Protein AF-A0A2M7IPV9-F1 (afdb_monomer)

Nearest PDB structures (foldseek):
  6mtz-assembly1_A  TM=5.953E-01  e=5.778E-08  Helicobacter pylori G27
  6mtz-assembly2_B  TM=5.655E-01  e=5.778E-08  Helicobacter pylori G27
  8y9b-assembly1_A  TM=4.992E-01  e=4.137E-01  synthetic construct
  8p6m-assembly1_A  TM=3.015E-01  e=1.255E+00  Deinococcus indicus
  3t38-assembly1_A  TM=2.809E-01  e=2.630E+00  Corynebacterium glutamicum

Foldseek 3Di:
DPDQFAQEEEEFAAPAPQRLLLLLLVCVQQPVRGHYHHDHPPDDDDPNLFQHAYEYFADDDAQVVVVVSCVGYPHYEYQYADPVCVVNQVVDPRYHYDVLWTRNVSSNCVRPVPDDDQPSRVLSGCVVSVVVPDPLSLLLVQLVVVQDSDSVSVVVVSVQVVDVVSVVVSSVVSVVVSVVVVVVLVVQLVQWDWDQDPNFTFIEHEDDDDCQVVSQQVRLVVCVVVVTHSTYYYHD

Sequence (236 aa):
MEKELKEIVIIYHADCPDGFGAAYAAWKKFGDNASYLPCYMPAPVPDGITDKELYIVDYSYDKNTLEQLIASNHSVVVIDHHLSAKEFVTSFSQNIFDTNHSGAVLTWQYFHPDQPVPSVLLYVEDHDIWNNSLPEHVEFNVALNQVPRTFQDWDTLIENLKDENFLINFIAKGSFMAKFESSIITELADLKERVLFEGQEVWAINYSGRYKSILGNMLAEENFATGGIALGIVYA

Solvent-accessible surface area (backbone atoms only — not comparable to full-atom values): 13014 Å² total; per-residue (Å²): 129,83,76,81,71,48,55,33,36,39,38,20,28,53,90,46,71,39,14,47,38,14,47,40,33,48,36,77,69,46,51,90,59,43,33,79,44,74,41,66,84,92,63,79,85,68,88,82,80,53,71,23,41,36,38,31,27,37,46,76,70,57,54,71,57,47,55,53,48,48,76,43,25,79,40,64,33,41,31,30,33,58,76,92,40,43,73,45,50,70,71,38,88,76,35,47,76,47,73,91,44,32,22,16,47,50,32,29,47,70,73,37,71,93,52,84,81,55,69,64,45,52,54,41,27,28,58,75,71,67,61,75,75,57,85,63,48,65,20,36,52,49,33,53,73,70,51,66,95,43,66,66,54,49,53,52,48,53,61,48,53,72,38,67,69,50,40,55,54,44,29,58,64,5,44,64,55,42,54,54,52,50,52,53,51,53,62,55,56,69,65,46,44,85,43,79,54,99,88,39,77,32,38,29,33,84,51,80,66,91,55,43,69,60,50,21,50,55,30,8,52,51,24,35,77,72,75,43,63,76,45,31,45,64,41,116

Secondary structure (DSSP, 8-state):
-PPPPPSEEEEEESSSHHHHHHHHHHHHHHGGGEEEEEE-SS-PPPTT-SS-EEEEES----HHHHHHHHHHSSEEEEEE--TTTHHHHTTSTTSEE-TTS-HHHHHHHHH-TTSPPPHHHHHHHHHHTT---STTHHHHHHHHTTS---HHHHHHHHHHTTSHHHHHHHHHHHHHHHHHHHHHHHHHHTT-EEEEETTEEEEEEE--STTHHHHHHHHHHHHHHTTS-S--EEE-

Radius of gyration: 19.72 Å; Cα contacts (8 Å, |Δi|>4): 397; chains: 1; bounding box: 50×37×54 Å

pLDDT: mean 95.36, std 5.46, range [44.94, 98.88]

Mean predicted aligned error: 3.94 Å

Structure (mmCIF, N/CA/C/O backbone):
data_AF-A0A2M7IPV9-F1
#
_entry.id   AF-A0A2M7IPV9-F1
#
loop_
_atom_site.group_PDB
_atom_site.id
_atom_site.type_symbol
_atom_site.label_atom_id
_atom_site.label_alt_id
_atom_site.label_comp_id
_atom_site.label_asym_id
_atom_site.label_entity_id
_atom_site.label_seq_id
_atom_site.pdbx_PDB_ins_code
_atom_site.Cartn_x
_atom_site.Cartn_y
_atom_site.Cartn_z
_atom_site.occupancy
_atom_site.B_iso_or_equiv
_atom_site.auth_seq_id
_atom_site.auth_comp_id
_atom_site.auth_asym_id
_atom_site.auth_atom_id
_atom_site.pdbx_PDB_model_num
ATOM 1 N N . MET A 1 1 ? -14.581 -22.701 14.036 1.00 44.94 1 MET A N 1
ATOM 2 C CA . MET A 1 1 ? -15.403 -21.646 14.656 1.00 44.94 1 MET A CA 1
ATOM 3 C C . MET A 1 1 ? -14.780 -20.349 14.200 1.00 44.94 1 MET A C 1
ATOM 5 O O . MET A 1 1 ? -13.668 -20.061 14.630 1.00 44.94 1 MET A O 1
ATOM 9 N N . GLU A 1 2 ? -15.390 -19.672 13.232 1.00 56.78 2 GLU A N 1
ATOM 10 C CA . GLU A 1 2 ? -14.933 -18.334 12.858 1.00 56.78 2 GLU A CA 1
ATOM 11 C C . GLU A 1 2 ? -15.038 -17.437 14.086 1.00 56.78 2 GLU A C 1
ATOM 13 O O . GLU A 1 2 ? -16.003 -17.507 14.850 1.00 56.78 2 GLU A O 1
ATOM 18 N N . LYS A 1 3 ? -13.964 -16.698 14.349 1.00 69.88 3 LYS A N 1
ATOM 19 C CA . LYS A 1 3 ? -13.898 -15.789 15.483 1.00 69.88 3 LYS A CA 1
ATOM 20 C C . LYS A 1 3 ? -14.832 -14.626 15.168 1.00 69.88 3 LYS A C 1
ATOM 22 O O . LYS A 1 3 ? -14.662 -13.987 14.136 1.00 69.88 3 LYS A O 1
ATOM 27 N N . GLU A 1 4 ? -15.802 -14.381 16.041 1.00 89.81 4 GLU A N 1
ATOM 28 C CA . GLU A 1 4 ? -16.705 -13.237 15.924 1.00 89.81 4 GLU A CA 1
ATOM 29 C C . GLU A 1 4 ? -15.899 -11.941 15.747 1.00 89.81 4 GLU A C 1
ATOM 31 O O . GLU A 1 4 ? -14.914 -11.703 16.459 1.00 89.81 4 GLU A O 1
ATOM 36 N N . LEU A 1 5 ? -16.282 -11.131 14.756 1.00 96.19 5 LEU A N 1
ATOM 37 C CA . LEU A 1 5 ? -15.628 -9.855 14.491 1.00 96.19 5 LEU A CA 1
ATOM 38 C C . LEU A 1 5 ? -15.942 -8.863 15.611 1.00 96.19 5 LEU A C 1
ATOM 40 O O . LEU A 1 5 ? -17.087 -8.759 16.055 1.00 96.19 5 LEU A O 1
ATOM 44 N N . LYS A 1 6 ? -14.935 -8.086 16.020 1.00 97.12 6 LYS A N 1
ATOM 45 C CA . LYS A 1 6 ? -15.112 -6.988 16.980 1.00 97.12 6 LYS A CA 1
ATOM 46 C C . LYS A 1 6 ? -15.983 -5.882 16.379 1.00 97.12 6 LYS A C 1
ATOM 48 O O . LYS A 1 6 ? -16.376 -5.957 15.219 1.00 97.12 6 LYS A O 1
ATOM 53 N N . GLU A 1 7 ? -16.325 -4.887 17.188 1.00 97.62 7 GLU A N 1
ATOM 54 C CA . GLU A 1 7 ? -17.098 -3.715 16.757 1.00 97.62 7 GLU A CA 1
ATOM 55 C C . GLU A 1 7 ? -16.362 -2.913 15.677 1.00 97.62 7 GLU A C 1
ATOM 57 O O . GLU A 1 7 ? -16.960 -2.552 14.668 1.00 97.62 7 GLU A O 1
ATOM 62 N N . ILE A 1 8 ? -15.052 -2.721 15.850 1.00 98.69 8 ILE A N 1
ATOM 63 C CA . ILE A 1 8 ? -14.193 -2.029 14.889 1.00 98.69 8 ILE A CA 1
ATOM 64 C C . ILE A 1 8 ? -13.575 -3.054 13.941 1.00 98.69 8 ILE A C 1
ATOM 66 O O . ILE A 1 8 ? -12.939 -4.021 14.383 1.00 98.69 8 ILE A O 1
ATOM 70 N N . VAL A 1 9 ? -13.723 -2.831 12.639 1.00 98.62 9 VAL A N 1
ATOM 71 C CA . VAL A 1 9 ? -13.160 -3.695 11.600 1.00 98.62 9 VAL A CA 1
ATOM 72 C C . VAL A 1 9 ? -12.330 -2.870 10.627 1.00 98.62 9 VAL A C 1
ATOM 74 O O . VAL A 1 9 ? -12.798 -1.875 10.083 1.00 98.62 9 VAL A O 1
ATOM 77 N N . ILE A 1 10 ? -11.097 -3.315 10.399 1.00 98.56 10 ILE A N 1
ATOM 78 C CA . ILE A 1 10 ? -10.179 -2.778 9.399 1.00 98.56 10 ILE A CA 1
ATOM 79 C C . ILE A 1 10 ? -10.066 -3.815 8.288 1.00 98.56 10 ILE A C 1
ATOM 81 O O . ILE A 1 10 ? -9.565 -4.915 8.531 1.00 98.56 10 ILE A O 1
ATOM 85 N N . ILE A 1 11 ? -10.518 -3.487 7.083 1.00 97.88 11 ILE A N 1
ATOM 86 C CA . ILE A 1 11 ? -10.259 -4.299 5.895 1.00 97.88 11 ILE A CA 1
ATOM 87 C C . ILE A 1 11 ? -9.168 -3.607 5.089 1.00 97.88 11 ILE A C 1
ATOM 89 O O . ILE A 1 11 ? -9.249 -2.405 4.851 1.00 97.88 11 ILE A O 1
ATOM 93 N N . TYR A 1 12 ? -8.138 -4.350 4.694 1.00 97.50 12 TYR A N 1
ATOM 94 C CA . TYR A 1 12 ? -6.956 -3.779 4.052 1.00 97.50 12 TYR A CA 1
ATOM 95 C C . TYR A 1 12 ? -6.484 -4.614 2.866 1.00 97.50 12 TYR A C 1
ATOM 97 O O . TYR A 1 12 ? -6.718 -5.828 2.822 1.00 97.50 12 TYR A O 1
ATOM 105 N N . HIS A 1 13 ? -5.793 -3.983 1.916 1.00 94.88 13 HIS A N 1
ATOM 106 C CA . HIS A 1 13 ? -5.205 -4.699 0.790 1.00 94.88 13 HIS A CA 1
ATOM 107 C C . HIS A 1 13 ? -4.073 -5.631 1.261 1.00 94.88 13 HIS A C 1
ATOM 109 O O . HIS A 1 13 ? -3.083 -5.212 1.857 1.00 94.88 13 HIS A O 1
ATOM 115 N N . ALA A 1 14 ? -4.242 -6.938 1.045 1.00 90.94 14 ALA A N 1
ATOM 116 C CA . ALA A 1 14 ? -3.396 -7.951 1.670 1.00 90.94 14 ALA A CA 1
ATOM 117 C C . ALA A 1 14 ? -2.014 -8.118 1.026 1.00 90.94 14 ALA A C 1
ATOM 119 O O . ALA A 1 14 ? -1.093 -8.593 1.692 1.00 90.94 14 ALA A O 1
ATOM 120 N N . ASP A 1 15 ? -1.872 -7.819 -0.267 1.00 85.31 15 ASP A N 1
ATOM 121 C CA . ASP A 1 15 ? -0.750 -8.327 -1.068 1.00 85.31 15 ASP A CA 1
ATOM 122 C C . ASP A 1 15 ? 0.386 -7.320 -1.298 1.00 85.31 15 ASP A C 1
ATOM 124 O O . ASP A 1 15 ? 1.354 -7.627 -1.987 1.00 85.31 15 ASP A O 1
ATOM 128 N N . CYS A 1 16 ? 0.347 -6.159 -0.645 1.00 91.75 16 CYS A N 1
ATOM 129 C CA . CYS A 1 16 ? 1.408 -5.158 -0.735 1.00 91.75 16 CYS A CA 1
ATOM 130 C C . CYS A 1 16 ? 1.881 -4.673 0.653 1.00 91.75 16 CYS A C 1
ATOM 132 O O . CYS A 1 16 ? 1.196 -4.873 1.667 1.00 91.75 16 CYS A O 1
ATOM 134 N N . PRO A 1 17 ? 3.083 -4.070 0.735 1.00 96.62 17 PRO A N 1
ATOM 135 C CA . PRO A 1 17 ? 3.527 -3.344 1.921 1.00 96.62 17 PRO A CA 1
ATOM 136 C C . PRO A 1 17 ? 2.638 -2.144 2.264 1.00 96.62 17 PRO A C 1
ATOM 138 O O . PRO A 1 17 ? 2.505 -1.851 3.448 1.00 96.62 17 PRO A O 1
ATOM 141 N N . ASP A 1 18 ? 2.018 -1.491 1.275 1.00 97.94 18 ASP A N 1
ATOM 142 C CA . ASP A 1 18 ? 1.181 -0.309 1.507 1.00 97.94 18 ASP A CA 1
ATOM 143 C C . ASP A 1 18 ? -0.078 -0.641 2.317 1.00 97.94 18 ASP A C 1
ATOM 145 O O . ASP A 1 18 ? -0.242 -0.183 3.449 1.00 97.94 18 ASP A O 1
ATOM 149 N N . GLY A 1 19 ? -0.889 -1.585 1.849 1.00 97.94 19 GLY A N 1
ATOM 150 C CA . GLY A 1 19 ? -2.085 -2.028 2.556 1.00 97.94 19 GLY A CA 1
ATOM 151 C C . GLY A 1 19 ? -1.795 -2.647 3.914 1.00 97.94 19 GLY A C 1
ATOM 152 O O . GLY A 1 19 ? -2.542 -2.427 4.872 1.00 97.94 19 GLY A O 1
ATOM 153 N N . PHE A 1 20 ? -0.666 -3.348 4.066 1.00 98.38 20 PHE A N 1
ATOM 154 C CA . PHE A 1 20 ? -0.234 -3.774 5.396 1.00 98.38 20 PHE A CA 1
ATOM 155 C C . PHE A 1 20 ? 0.188 -2.589 6.283 1.00 98.38 20 PHE A C 1
ATOM 157 O O . PHE A 1 20 ? -0.151 -2.564 7.467 1.00 98.38 20 PHE A O 1
ATOM 164 N N . GLY A 1 21 ? 0.881 -1.592 5.733 1.00 98.62 21 GLY A N 1
ATOM 165 C CA . GLY A 1 21 ? 1.245 -0.356 6.425 1.00 98.62 21 GLY A CA 1
ATOM 166 C C . GLY A 1 21 ? 0.029 0.457 6.866 1.00 98.62 21 GLY A C 1
ATOM 167 O O . GLY A 1 21 ? 0.006 0.971 7.987 1.00 98.62 21 GLY A O 1
ATOM 168 N N . ALA A 1 22 ? -1.024 0.484 6.052 1.00 98.75 22 ALA A N 1
ATOM 169 C CA . ALA A 1 22 ? -2.310 1.075 6.390 1.00 98.75 22 ALA A CA 1
ATOM 170 C C . ALA A 1 22 ? -2.988 0.328 7.549 1.00 98.75 22 ALA A C 1
ATOM 172 O O . ALA A 1 22 ? -3.406 0.936 8.540 1.00 98.75 22 ALA A O 1
ATOM 173 N N . ALA A 1 23 ? -3.007 -1.007 7.504 1.00 98.75 23 ALA A N 1
ATOM 174 C CA . ALA A 1 23 ? -3.489 -1.819 8.618 1.00 98.75 23 ALA A CA 1
ATOM 175 C C . ALA A 1 23 ? -2.665 -1.605 9.898 1.00 98.75 23 ALA A C 1
ATOM 177 O O . ALA A 1 23 ?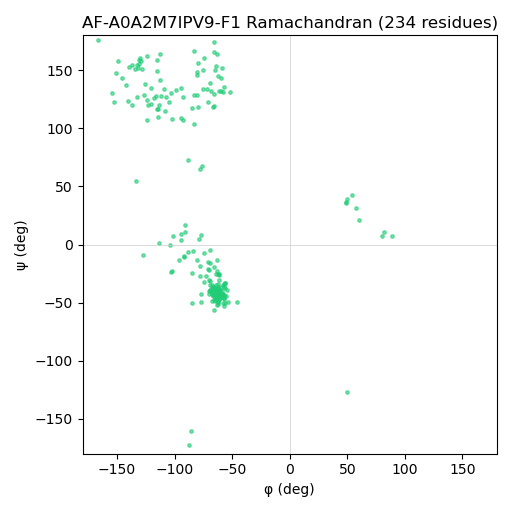 -3.234 -1.517 10.986 1.00 98.75 23 ALA A O 1
ATOM 178 N N . TYR A 1 24 ? -1.340 -1.475 9.784 1.00 98.75 24 TYR A N 1
ATOM 179 C CA . TYR A 1 24 ? -0.451 -1.165 10.904 1.00 98.75 24 TYR A CA 1
ATOM 180 C C . TYR A 1 24 ? -0.757 0.213 11.509 1.00 98.75 24 TYR A C 1
ATOM 182 O O . TYR A 1 24 ? -0.840 0.342 12.733 1.00 98.75 24 TYR A O 1
ATOM 190 N N . ALA A 1 25 ? -0.989 1.235 10.682 1.00 98.81 25 ALA A N 1
ATOM 191 C CA . ALA A 1 25 ? -1.372 2.566 11.145 1.00 98.81 25 ALA A CA 1
ATOM 192 C C . ALA A 1 25 ? -2.675 2.529 11.966 1.00 98.81 25 ALA A C 1
ATOM 194 O O . ALA A 1 25 ? -2.736 3.097 13.064 1.00 98.81 25 ALA A O 1
ATOM 195 N N . ALA A 1 26 ? -3.681 1.782 11.499 1.00 98.81 26 ALA A N 1
ATOM 196 C CA . ALA A 1 26 ? -4.899 1.515 12.263 1.00 98.81 26 ALA A CA 1
ATOM 197 C C . ALA A 1 26 ? -4.620 0.691 13.536 1.00 98.81 26 ALA A C 1
ATOM 199 O O . ALA A 1 26 ? -5.176 0.972 14.601 1.00 98.81 26 ALA A O 1
ATOM 200 N N . TRP A 1 27 ? -3.709 -0.284 13.479 1.00 98.75 27 TRP A N 1
ATOM 201 C CA . TRP A 1 27 ? -3.323 -1.087 14.640 1.00 98.75 27 TRP A CA 1
ATOM 202 C C . TRP A 1 27 ? -2.674 -0.264 15.747 1.00 98.75 27 TRP A C 1
ATOM 204 O O . TRP A 1 27 ? -2.990 -0.462 16.920 1.00 98.75 27 TRP A O 1
ATOM 214 N N . LYS A 1 28 ? -1.865 0.743 15.410 1.00 98.62 28 LYS A N 1
ATOM 215 C CA . LYS A 1 28 ? -1.328 1.682 16.406 1.00 98.62 28 LYS A CA 1
ATOM 216 C C . LYS A 1 28 ? -2.408 2.501 17.110 1.00 98.62 28 LYS A C 1
ATOM 218 O O . LYS A 1 28 ? -2.171 2.963 18.224 1.00 98.62 28 LYS A O 1
ATOM 223 N N . LYS A 1 29 ? -3.585 2.668 16.497 1.00 98.56 29 LYS A N 1
ATOM 224 C CA . LYS A 1 29 ? -4.740 3.338 17.105 1.00 98.56 29 LYS A CA 1
ATOM 225 C C . LYS A 1 29 ? -5.570 2.394 17.969 1.00 98.56 29 LYS A C 1
ATOM 227 O O . LYS A 1 29 ? -5.901 2.743 19.101 1.00 98.56 29 LYS A O 1
ATOM 232 N N . PHE A 1 30 ? -5.941 1.236 17.428 1.00 98.62 30 PHE A N 1
ATOM 233 C CA . PHE A 1 30 ? -6.958 0.372 18.031 1.00 98.62 30 PHE A CA 1
ATOM 234 C C . PHE A 1 30 ? -6.392 -0.849 18.756 1.00 98.62 30 PHE A C 1
ATOM 236 O O . PHE A 1 30 ? -7.061 -1.386 19.641 1.00 98.62 30 PHE A O 1
ATOM 243 N N . GLY A 1 31 ? -5.183 -1.297 18.415 1.00 98.25 31 GLY A N 1
ATOM 244 C CA . GLY A 1 31 ? -4.546 -2.481 18.983 1.00 98.25 31 GLY A CA 1
ATOM 245 C C . GLY A 1 31 ? -5.478 -3.693 18.959 1.00 98.25 31 GLY A C 1
ATOM 246 O O . GLY A 1 31 ? -6.087 -4.018 17.936 1.00 98.25 31 GLY A O 1
ATOM 247 N N . ASP A 1 32 ? -5.652 -4.319 20.120 1.00 97.50 32 ASP A N 1
ATOM 248 C CA . ASP A 1 32 ? -6.520 -5.483 20.304 1.00 97.50 32 ASP A CA 1
ATOM 249 C C . ASP A 1 32 ? -8.022 -5.154 20.363 1.00 97.50 32 ASP A C 1
ATOM 251 O O . ASP A 1 32 ? -8.820 -6.056 20.612 1.00 97.50 32 ASP A O 1
ATOM 255 N N . ASN A 1 33 ? -8.456 -3.924 20.084 1.00 98.00 33 ASN A N 1
ATOM 256 C CA . ASN A 1 33 ? -9.883 -3.573 20.052 1.00 98.00 33 ASN A CA 1
ATOM 257 C C . ASN A 1 33 ? -10.525 -3.715 18.663 1.00 98.00 33 ASN A C 1
ATOM 259 O O . ASN A 1 33 ? -11.748 -3.706 18.569 1.00 98.00 33 ASN A O 1
ATOM 263 N N . ALA A 1 34 ? -9.737 -3.927 17.602 1.00 98.44 34 ALA A N 1
ATOM 264 C CA . ALA A 1 34 ? -10.249 -4.111 16.241 1.00 98.44 34 ALA A CA 1
ATOM 265 C C . ALA A 1 34 ? -9.978 -5.517 15.673 1.00 98.44 34 ALA A C 1
ATOM 267 O O . ALA A 1 34 ? -9.114 -6.262 16.160 1.00 98.44 34 ALA A O 1
ATOM 268 N N . SER A 1 35 ? -10.763 -5.898 14.668 1.00 98.31 35 SER A N 1
ATOM 269 C CA . SER A 1 35 ? -10.479 -7.018 13.766 1.00 98.31 35 SER A CA 1
ATOM 270 C C . SER A 1 35 ? -9.781 -6.489 12.514 1.00 98.31 35 SER A C 1
ATOM 272 O O . SER A 1 35 ? -10.239 -5.509 11.941 1.00 98.31 35 SER A O 1
ATOM 274 N N . TYR A 1 36 ? -8.711 -7.151 12.070 1.00 97.94 36 TYR A N 1
ATOM 275 C CA . TYR A 1 36 ? -7.954 -6.776 10.871 1.00 97.94 36 TYR A CA 1
ATOM 276 C C . TYR A 1 36 ? -8.105 -7.890 9.841 1.00 97.94 36 TYR A C 1
ATOM 278 O O . TYR A 1 36 ? -7.708 -9.027 10.107 1.00 97.94 36 TYR A O 1
ATOM 286 N N . LEU A 1 37 ? -8.724 -7.580 8.707 1.00 96.62 37 LEU A N 1
ATOM 287 C CA . LEU A 1 37 ? -9.102 -8.545 7.683 1.00 96.62 37 LEU A CA 1
ATOM 288 C C . LEU A 1 37 ? -8.296 -8.283 6.402 1.00 96.62 37 LEU A C 1
ATOM 290 O O . LEU A 1 37 ? -8.535 -7.270 5.741 1.00 96.62 37 LEU A O 1
ATOM 294 N N . PRO A 1 38 ? -7.347 -9.165 6.039 1.00 95.75 38 PRO A N 1
ATOM 295 C CA . PRO A 1 38 ? -6.653 -9.061 4.761 1.00 95.75 38 PRO A CA 1
ATOM 296 C C . PRO A 1 38 ? -7.613 -9.367 3.605 1.00 95.75 38 PRO A C 1
ATOM 298 O O . PRO A 1 38 ? -8.306 -10.385 3.625 1.00 95.75 38 PRO A O 1
ATOM 301 N N . CYS A 1 39 ? -7.612 -8.519 2.578 1.00 93.25 39 CYS A N 1
ATOM 302 C CA . CYS A 1 39 ? -8.421 -8.668 1.373 1.00 93.25 39 CYS A CA 1
ATOM 303 C C . CYS A 1 39 ? -7.544 -8.813 0.114 1.00 93.25 39 CYS A C 1
ATOM 305 O O . CYS A 1 39 ? -6.680 -7.975 -0.165 1.00 93.25 39 CYS A O 1
ATOM 307 N N . TYR A 1 40 ? -7.777 -9.875 -0.664 1.00 87.50 40 TYR A N 1
ATOM 308 C CA . TYR A 1 40 ? -7.099 -10.143 -1.938 1.00 87.50 40 TYR A CA 1
ATOM 309 C C . TYR A 1 40 ? -8.025 -9.770 -3.092 1.00 87.50 40 TYR A C 1
ATOM 311 O O . TYR A 1 40 ? -9.021 -10.447 -3.328 1.00 87.50 40 TYR A O 1
ATOM 319 N N . MET A 1 41 ? -7.722 -8.681 -3.796 1.00 79.56 41 MET A N 1
ATOM 320 C CA . MET A 1 41 ? -8.636 -8.135 -4.797 1.00 79.56 41 MET A CA 1
ATOM 321 C C . MET A 1 41 ? -8.574 -8.885 -6.141 1.00 79.56 41 MET A C 1
ATOM 323 O O . MET A 1 41 ? -7.490 -9.293 -6.563 1.00 79.56 41 MET A O 1
ATOM 327 N N . PRO A 1 42 ? -9.712 -9.016 -6.853 1.00 75.88 42 PRO A N 1
ATOM 328 C CA . PRO A 1 42 ? -11.067 -8.669 -6.412 1.00 75.88 42 PRO A CA 1
ATOM 329 C C . PRO A 1 42 ? -11.622 -9.712 -5.424 1.00 75.88 42 PRO A C 1
ATOM 331 O O . PRO A 1 42 ? -11.561 -10.911 -5.688 1.00 75.88 42 PRO A O 1
ATOM 334 N N . ALA A 1 43 ? -12.218 -9.259 -4.319 1.00 81.50 43 ALA A N 1
ATOM 335 C CA . ALA A 1 43 ? -12.844 -10.135 -3.326 1.00 81.50 43 ALA A CA 1
ATOM 336 C C . ALA A 1 43 ? -14.222 -9.614 -2.891 1.00 81.50 43 ALA A C 1
ATOM 338 O O . ALA A 1 43 ? -14.461 -8.405 -2.923 1.00 81.50 43 ALA A O 1
ATOM 339 N N . PRO A 1 44 ? -15.141 -10.512 -2.486 1.00 90.25 44 PRO A N 1
ATOM 340 C CA . PRO A 1 44 ? -16.406 -10.117 -1.877 1.00 90.25 44 PRO A CA 1
ATOM 341 C C . PRO A 1 44 ? -16.183 -9.438 -0.517 1.00 90.25 44 PRO A C 1
ATOM 343 O O . PRO A 1 44 ? -15.111 -9.532 0.085 1.00 90.25 44 PRO A O 1
ATOM 346 N N . VAL A 1 45 ? -17.222 -8.770 -0.014 1.00 93.06 45 VAL A N 1
ATOM 347 C CA . VAL A 1 45 ? -17.252 -8.296 1.377 1.00 93.06 45 VAL A CA 1
ATOM 348 C C . VAL A 1 45 ? -17.153 -9.510 2.317 1.00 93.06 45 VAL A C 1
ATOM 350 O O . VAL A 1 45 ? -17.882 -10.480 2.098 1.00 93.06 45 VAL A O 1
ATOM 353 N N . PRO A 1 46 ? -16.279 -9.489 3.341 1.00 92.75 46 PRO A N 1
ATOM 354 C CA . PRO A 1 46 ? -16.205 -10.556 4.334 1.00 92.75 46 PRO A CA 1
ATOM 355 C C . PRO A 1 46 ? -17.527 -10.771 5.081 1.00 92.75 46 PRO A C 1
ATOM 357 O O . PRO A 1 46 ? -18.294 -9.834 5.304 1.00 92.75 46 PRO A O 1
ATOM 360 N N . ASP A 1 47 ? -17.765 -11.997 5.540 1.00 92.12 47 ASP A N 1
ATOM 361 C CA . ASP A 1 47 ? -18.919 -12.297 6.387 1.00 92.12 47 ASP A CA 1
ATOM 362 C C . ASP A 1 47 ? -18.827 -11.572 7.746 1.00 92.12 47 ASP A C 1
ATOM 364 O O . ASP A 1 47 ? -17.744 -11.326 8.282 1.00 92.12 47 ASP A O 1
ATOM 368 N N . GLY A 1 48 ? -19.981 -11.234 8.332 1.00 92.69 48 GLY A N 1
ATOM 369 C CA . GLY A 1 48 ? -20.063 -10.595 9.655 1.00 92.69 48 GLY A CA 1
ATOM 370 C C . GLY A 1 48 ? -19.845 -9.074 9.675 1.00 92.69 48 GLY A C 1
ATOM 371 O O . GLY A 1 48 ? -19.705 -8.498 10.757 1.00 92.69 48 GLY A O 1
ATOM 372 N N . ILE A 1 49 ? -19.829 -8.419 8.508 1.00 95.31 49 ILE A N 1
ATOM 373 C CA . ILE A 1 49 ? -19.722 -6.957 8.355 1.00 95.31 49 ILE A CA 1
ATOM 374 C C . ILE A 1 49 ? -21.120 -6.316 8.390 1.00 95.31 49 ILE A C 1
ATOM 376 O O . ILE A 1 49 ? -21.692 -5.916 7.377 1.00 95.31 49 ILE A O 1
ATOM 380 N N . THR A 1 50 ? -21.715 -6.278 9.577 1.00 96.12 50 THR A N 1
ATOM 381 C CA . THR A 1 50 ? -22.987 -5.595 9.865 1.00 96.12 50 THR A CA 1
ATOM 382 C C . THR A 1 50 ? -22.927 -5.047 11.287 1.00 96.12 50 THR A C 1
ATOM 384 O O . THR A 1 50 ? -22.332 -5.689 12.157 1.00 96.12 50 THR A O 1
ATOM 387 N N . ASP A 1 51 ? -23.518 -3.872 11.512 1.00 97.56 51 ASP A N 1
ATOM 388 C CA . ASP A 1 51 ? -23.489 -3.149 12.790 1.00 97.56 51 ASP A CA 1
ATOM 389 C C . ASP A 1 51 ? -22.049 -2.915 13.309 1.00 97.56 51 ASP A C 1
ATOM 391 O O . ASP A 1 51 ? -21.750 -3.115 14.487 1.00 97.56 51 ASP A O 1
ATOM 395 N N . LYS A 1 52 ? -21.119 -2.538 12.412 1.00 98.19 52 LYS A N 1
ATOM 396 C CA . LYS A 1 52 ? -19.697 -2.270 12.720 1.00 98.19 52 LYS A CA 1
ATOM 397 C C . LYS A 1 52 ? -19.304 -0.802 12.558 1.00 98.19 52 LYS A C 1
ATOM 399 O O . LYS A 1 52 ? -19.981 -0.034 11.876 1.00 98.19 52 LYS A O 1
ATOM 404 N N . GLU A 1 53 ? -18.162 -0.437 13.131 1.00 98.56 53 GLU A N 1
ATOM 405 C CA . GLU A 1 53 ? -17.357 0.704 12.690 1.00 98.56 53 GLU A CA 1
ATOM 406 C C . GLU A 1 53 ? -16.308 0.201 11.692 1.00 98.56 53 GLU A C 1
ATOM 408 O O . GLU A 1 53 ? -15.366 -0.507 12.063 1.00 98.56 53 GLU A O 1
ATOM 413 N N . LEU A 1 54 ? -16.497 0.514 10.412 1.00 98.56 54 LEU A N 1
ATOM 414 C CA . LEU A 1 54 ? -15.735 -0.073 9.316 1.00 98.56 54 LEU A CA 1
ATOM 415 C C . LEU A 1 54 ? -14.746 0.928 8.714 1.00 98.56 54 LEU A C 1
ATOM 417 O O . LEU A 1 54 ? -15.129 2.002 8.248 1.00 98.56 54 LEU A O 1
ATOM 421 N N . TYR A 1 55 ? -13.484 0.518 8.634 1.00 98.75 55 TYR A N 1
ATOM 422 C CA . TYR A 1 55 ? -12.446 1.208 7.877 1.00 98.75 55 TYR A CA 1
ATOM 423 C C . TYR A 1 55 ? -11.957 0.301 6.754 1.00 98.75 55 TYR A C 1
ATOM 425 O O . TYR A 1 55 ? -11.597 -0.853 6.991 1.00 98.75 55 TYR A O 1
ATOM 433 N N . ILE A 1 56 ? -11.946 0.824 5.536 1.00 98.44 56 ILE A N 1
ATOM 434 C CA . ILE A 1 56 ? -11.425 0.149 4.348 1.00 98.44 56 ILE A CA 1
ATOM 435 C C . ILE A 1 56 ? -10.209 0.952 3.902 1.00 98.44 56 ILE A C 1
ATOM 437 O O . ILE A 1 56 ? -10.343 2.140 3.610 1.00 98.44 56 ILE A O 1
ATOM 441 N N . VAL A 1 57 ? -9.028 0.343 3.924 1.00 98.56 57 VAL A N 1
ATOM 442 C CA . VAL A 1 57 ? -7.764 1.066 3.746 1.00 98.56 57 VAL A CA 1
ATOM 443 C C . VAL A 1 57 ? -6.926 0.468 2.622 1.00 98.56 57 VAL A C 1
ATOM 445 O O . VAL A 1 57 ? -6.826 -0.755 2.502 1.00 98.56 57 VAL A O 1
ATOM 448 N N . ASP A 1 58 ? -6.331 1.343 1.812 1.00 97.56 58 ASP A N 1
ATOM 449 C CA . ASP A 1 58 ? -5.508 1.002 0.642 1.00 97.56 58 ASP A CA 1
ATOM 450 C C . ASP A 1 58 ? -6.235 0.201 -0.459 1.00 97.56 58 ASP A C 1
ATOM 452 O O . ASP A 1 58 ? -5.641 -0.513 -1.260 1.00 97.56 58 ASP A O 1
ATOM 456 N N . TYR A 1 59 ? -7.565 0.263 -0.477 1.00 94.81 59 TYR A N 1
ATOM 457 C CA . TYR A 1 59 ? -8.387 -0.144 -1.612 1.00 94.81 59 TYR A CA 1
ATOM 458 C C . TYR A 1 59 ? -9.821 0.360 -1.417 1.00 94.81 59 TYR A C 1
ATOM 460 O O . TYR A 1 59 ? -10.187 0.885 -0.362 1.00 94.81 59 TYR A O 1
ATOM 468 N N . SER A 1 60 ? -10.674 0.129 -2.415 1.00 95.00 60 SER A N 1
ATOM 469 C CA . SER A 1 60 ? -12.104 0.400 -2.316 1.00 95.00 60 SER A CA 1
ATOM 470 C C . SER A 1 60 ? -12.953 -0.689 -2.967 1.00 95.00 60 SER A C 1
ATOM 472 O O . SER A 1 60 ? -12.526 -1.358 -3.911 1.00 95.00 60 SER A O 1
ATOM 474 N N . TYR A 1 61 ? -14.183 -0.843 -2.473 1.00 95.75 61 TYR A N 1
ATOM 475 C CA . TYR A 1 61 ? -15.238 -1.551 -3.196 1.00 95.75 61 TYR A CA 1
ATOM 476 C C . TYR A 1 61 ? -15.915 -0.614 -4.203 1.00 95.75 61 TYR A C 1
ATOM 478 O O . TYR A 1 61 ? -15.762 0.607 -4.152 1.00 95.75 61 TYR A O 1
ATOM 486 N N . ASP A 1 62 ? -16.705 -1.180 -5.116 1.00 95.38 62 ASP A N 1
ATOM 487 C CA . ASP A 1 62 ? -17.526 -0.360 -6.001 1.00 95.38 62 ASP A CA 1
ATOM 488 C C . ASP A 1 62 ? -18.578 0.455 -5.229 1.00 95.38 62 ASP A C 1
ATOM 490 O O . ASP A 1 62 ? -18.915 0.186 -4.071 1.00 95.38 62 ASP A O 1
ATOM 494 N N . LYS A 1 63 ? -19.127 1.467 -5.902 1.00 95.62 63 LYS A N 1
ATOM 495 C CA . LYS A 1 63 ? -20.099 2.386 -5.306 1.00 95.62 63 LYS A CA 1
ATOM 496 C C . LYS A 1 63 ? -21.315 1.675 -4.706 1.00 95.62 63 LYS A C 1
ATOM 498 O O . LYS A 1 63 ? -21.717 2.016 -3.599 1.00 95.62 63 LYS A O 1
ATOM 503 N N . ASN A 1 64 ? -21.882 0.693 -5.407 1.00 96.38 64 ASN A N 1
ATOM 504 C CA . ASN A 1 64 ? -23.081 -0.015 -4.948 1.00 96.38 64 ASN A CA 1
ATOM 505 C C . ASN A 1 64 ? -22.806 -0.790 -3.653 1.00 96.38 64 ASN A C 1
ATOM 507 O O . ASN A 1 64 ? -23.631 -0.803 -2.740 1.00 96.38 64 ASN A O 1
ATOM 511 N N . THR A 1 65 ? -21.636 -1.418 -3.562 1.00 96.94 65 THR A N 1
ATOM 512 C CA . THR A 1 65 ? -21.191 -2.140 -2.370 1.00 96.94 65 THR A CA 1
ATOM 513 C C . THR A 1 65 ? -20.956 -1.175 -1.211 1.00 96.94 65 THR A C 1
ATOM 515 O O . THR A 1 65 ? -21.402 -1.441 -0.097 1.00 96.94 65 THR A O 1
ATOM 518 N N . LEU A 1 66 ? -20.324 -0.022 -1.458 1.00 97.38 66 LEU A N 1
ATOM 519 C CA . LEU A 1 66 ? -20.142 1.010 -0.433 1.00 97.38 66 LEU A CA 1
ATOM 520 C C . LEU A 1 66 ? -21.483 1.549 0.090 1.00 97.38 66 LEU A C 1
ATOM 522 O O . LEU A 1 66 ? -21.636 1.691 1.300 1.00 97.38 66 LEU A O 1
ATOM 526 N N . GLU A 1 67 ? -22.475 1.786 -0.775 1.00 97.94 67 GLU A N 1
ATOM 527 C CA . GLU A 1 67 ? -23.826 2.201 -0.357 1.00 97.94 67 GLU A CA 1
ATOM 528 C C . GLU A 1 67 ? -24.479 1.168 0.575 1.00 97.94 67 GLU A C 1
ATOM 530 O O . GLU A 1 67 ? -25.067 1.532 1.595 1.00 97.94 67 GLU A O 1
ATOM 535 N N . GLN A 1 68 ? -24.337 -0.124 0.265 1.00 97.88 68 GLN A N 1
ATOM 536 C CA . GLN A 1 68 ? -24.855 -1.210 1.104 1.00 97.88 68 GLN A CA 1
ATOM 537 C C . GLN A 1 68 ? -24.131 -1.300 2.450 1.00 97.88 68 GLN A C 1
ATOM 539 O O . GLN A 1 68 ? -24.775 -1.463 3.490 1.00 97.88 68 GLN A O 1
ATOM 544 N N . LEU A 1 69 ? -22.803 -1.167 2.449 1.00 98.00 69 LEU A N 1
ATOM 545 C CA . LEU A 1 69 ? -21.998 -1.162 3.668 1.00 98.00 69 LEU A CA 1
ATOM 546 C C . LEU A 1 69 ? -22.374 0.017 4.567 1.00 98.00 69 LEU A C 1
ATOM 548 O O . LEU A 1 69 ? -22.593 -0.184 5.758 1.00 98.00 69 LEU A O 1
ATOM 552 N N . ILE A 1 70 ? -22.518 1.218 4.000 1.00 98.19 70 ILE A N 1
ATOM 553 C CA . ILE A 1 70 ? -22.930 2.427 4.729 1.00 98.19 70 ILE A CA 1
ATOM 554 C C . ILE A 1 70 ? -24.327 2.254 5.333 1.00 98.19 70 ILE A C 1
ATOM 556 O O . ILE A 1 70 ? -24.564 2.677 6.459 1.00 98.19 70 ILE A O 1
ATOM 560 N N . ALA A 1 71 ? -25.252 1.614 4.615 1.00 98.06 71 ALA A N 1
ATOM 561 C CA . ALA A 1 71 ? -26.611 1.387 5.103 1.00 98.06 71 ALA A CA 1
ATOM 562 C C . ALA A 1 71 ? -26.705 0.345 6.236 1.00 98.06 71 ALA A C 1
ATOM 564 O O . ALA A 1 71 ? -27.704 0.327 6.954 1.00 98.06 71 ALA A O 1
ATOM 565 N N . SER A 1 72 ? -25.708 -0.533 6.378 1.00 97.88 72 SER A N 1
ATOM 566 C CA . SER A 1 72 ? -25.730 -1.685 7.295 1.00 97.88 72 SER A CA 1
ATOM 567 C C . SER A 1 72 ? -24.727 -1.597 8.450 1.00 97.88 72 SER A C 1
ATOM 569 O O . SER A 1 72 ? -24.649 -2.522 9.255 1.00 97.88 72 SER A O 1
ATOM 571 N N . ASN A 1 73 ? -23.955 -0.514 8.549 1.00 98.50 73 ASN A N 1
ATOM 572 C CA . ASN A 1 73 ? -22.920 -0.326 9.565 1.00 98.50 73 ASN A CA 1
ATOM 573 C C . ASN A 1 73 ? -23.061 1.044 10.245 1.00 98.50 73 ASN A C 1
ATOM 575 O O . ASN A 1 73 ? -23.669 1.963 9.700 1.00 98.50 73 ASN A O 1
ATOM 579 N N . HIS A 1 74 ? -22.500 1.190 11.447 1.00 97.94 74 HIS A N 1
ATOM 580 C CA . HIS A 1 74 ? -22.545 2.445 12.202 1.00 97.94 74 HIS A CA 1
ATOM 581 C C . HIS A 1 74 ? -21.738 3.551 11.521 1.00 97.94 74 HIS A C 1
ATOM 583 O O . HIS A 1 74 ? -22.153 4.711 11.498 1.00 97.94 74 HIS A O 1
ATOM 589 N N . SER A 1 75 ? -20.589 3.187 10.955 1.00 98.38 75 SER A N 1
ATOM 590 C CA . SER A 1 75 ? -19.739 4.074 10.173 1.00 98.38 75 SER A CA 1
ATOM 591 C C . SER A 1 75 ? -18.967 3.272 9.130 1.00 98.38 75 SER A C 1
ATOM 593 O O . SER A 1 75 ? -18.621 2.112 9.349 1.00 98.38 75 SER A O 1
ATOM 595 N N . VAL A 1 76 ? -18.714 3.898 7.981 1.00 98.56 76 VAL A N 1
ATOM 596 C CA . VAL A 1 76 ? -17.846 3.356 6.932 1.00 98.56 76 VAL A CA 1
ATOM 597 C C . VAL A 1 76 ? -16.969 4.485 6.419 1.00 98.56 76 VAL A C 1
ATOM 599 O O . VAL A 1 76 ? -17.491 5.486 5.918 1.00 98.56 76 VAL A O 1
ATOM 602 N N . VAL A 1 77 ? -15.656 4.313 6.539 1.00 98.81 77 VAL A N 1
ATOM 603 C CA . VAL A 1 77 ? -14.643 5.240 6.028 1.00 98.81 77 VAL A CA 1
ATOM 604 C C . VAL A 1 77 ? -13.708 4.477 5.102 1.00 98.81 77 VAL A C 1
ATOM 606 O O . VAL A 1 77 ? -13.103 3.482 5.501 1.00 98.81 77 VAL A O 1
ATOM 609 N N . VAL A 1 78 ? -13.580 4.956 3.870 1.00 98.69 78 VAL A N 1
ATOM 610 C CA . VAL A 1 78 ? -12.563 4.488 2.926 1.00 98.69 78 VAL A CA 1
ATOM 611 C C . VAL A 1 78 ? -11.391 5.465 2.929 1.00 98.69 78 VAL A C 1
ATOM 613 O O . VAL A 1 78 ? -11.611 6.674 2.851 1.00 98.69 78 VAL A O 1
ATOM 616 N N . ILE A 1 79 ? -10.167 4.948 3.010 1.00 98.75 79 ILE A N 1
ATOM 617 C CA . ILE A 1 79 ? -8.916 5.707 2.906 1.00 98.75 79 ILE A CA 1
ATOM 618 C C . ILE A 1 79 ? -8.105 5.078 1.777 1.00 98.75 79 ILE A C 1
ATOM 620 O O . ILE A 1 79 ? -7.604 3.965 1.926 1.00 98.75 79 ILE A O 1
ATOM 624 N N . ASP A 1 80 ? -8.022 5.760 0.639 1.00 98.25 80 ASP A N 1
ATOM 625 C CA . ASP A 1 80 ? -7.465 5.172 -0.579 1.00 98.25 80 ASP A CA 1
ATOM 626 C C . ASP A 1 80 ? -6.790 6.226 -1.469 1.00 98.25 80 ASP A C 1
ATOM 628 O O . ASP A 1 80 ? -7.102 7.413 -1.403 1.00 98.25 80 ASP A O 1
ATOM 632 N N . HIS A 1 81 ? -5.884 5.779 -2.328 1.00 97.81 81 HIS A N 1
ATOM 633 C CA . HIS A 1 81 ? -5.112 6.603 -3.257 1.00 97.81 81 HIS A CA 1
ATOM 634 C C . HIS A 1 81 ? -5.205 6.098 -4.713 1.00 97.81 81 HIS A C 1
ATOM 636 O O . HIS A 1 81 ? -4.817 6.799 -5.653 1.00 97.81 81 HIS A O 1
ATOM 642 N N . HIS A 1 82 ? -5.796 4.918 -4.942 1.00 95.81 82 HIS A N 1
ATOM 643 C CA . HIS A 1 82 ? -5.901 4.310 -6.265 1.00 95.81 82 HIS A CA 1
ATOM 644 C C . HIS A 1 82 ? -6.789 5.128 -7.216 1.00 95.81 82 HIS A C 1
ATOM 646 O O . HIS A 1 82 ? -7.997 5.283 -7.018 1.00 95.81 82 HIS A O 1
ATOM 652 N N . LEU A 1 83 ? -6.222 5.599 -8.334 1.00 95.81 83 LEU A N 1
ATOM 653 C CA . LEU A 1 83 ? -6.962 6.375 -9.342 1.00 95.81 83 LEU A CA 1
ATOM 654 C C . LEU A 1 83 ? -8.204 5.650 -9.883 1.00 95.81 83 LEU A C 1
ATOM 656 O O . LEU A 1 83 ? -9.208 6.301 -10.172 1.00 95.81 83 LEU A O 1
ATOM 660 N N . SER A 1 84 ? -8.153 4.321 -9.990 1.00 93.25 84 SER A N 1
ATOM 661 C CA . SER A 1 84 ? -9.278 3.478 -10.417 1.00 93.25 84 SER A CA 1
ATOM 662 C C . SER A 1 84 ? -10.466 3.512 -9.449 1.00 93.25 84 SER A C 1
ATOM 664 O O . SER A 1 84 ? -11.596 3.285 -9.874 1.00 93.25 84 SER A O 1
ATOM 666 N N . ALA A 1 85 ? -10.232 3.817 -8.171 1.00 94.38 85 ALA A N 1
ATOM 667 C CA . ALA A 1 85 ? -11.254 3.894 -7.133 1.00 94.38 85 ALA A CA 1
ATOM 668 C C . ALA A 1 85 ? -11.769 5.324 -6.892 1.00 94.38 85 ALA A C 1
ATOM 670 O O . ALA A 1 85 ? -12.810 5.508 -6.257 1.00 94.38 85 ALA A O 1
ATOM 671 N N . LYS A 1 86 ? -11.080 6.344 -7.426 1.00 97.12 86 LYS A N 1
ATOM 672 C CA . LYS A 1 86 ? -11.334 7.771 -7.168 1.00 97.12 86 LYS A CA 1
ATOM 673 C C . LYS A 1 86 ? -12.807 8.163 -7.233 1.00 97.12 86 LYS A C 1
ATOM 675 O O . LYS A 1 86 ? -13.299 8.838 -6.330 1.00 97.12 86 LYS A O 1
ATOM 680 N N . GLU A 1 87 ? -13.508 7.771 -8.296 1.00 97.06 87 GLU A N 1
ATOM 681 C CA . GLU A 1 87 ? -14.914 8.139 -8.505 1.00 97.06 87 GLU A CA 1
ATOM 682 C C . GLU A 1 87 ? -15.812 7.636 -7.365 1.00 97.06 87 GLU A C 1
ATOM 684 O O . GLU A 1 87 ? -16.662 8.372 -6.856 1.00 97.06 87 GLU A O 1
ATOM 689 N N . PHE A 1 88 ? -15.604 6.397 -6.921 1.00 94.88 88 PHE A N 1
ATOM 690 C CA . PHE A 1 88 ? -16.423 5.779 -5.882 1.00 94.88 88 PHE A CA 1
ATOM 691 C C . PHE A 1 88 ? -16.040 6.297 -4.497 1.00 94.88 88 PHE A C 1
ATOM 693 O O . PHE A 1 88 ? -16.921 6.641 -3.713 1.00 94.88 88 PHE A O 1
ATOM 700 N N . VAL A 1 89 ? -14.741 6.435 -4.214 1.00 96.81 89 VAL A N 1
ATOM 701 C CA . VAL A 1 89 ? -14.247 6.924 -2.919 1.00 96.81 89 VAL A CA 1
ATOM 702 C C . VAL A 1 89 ? -14.721 8.355 -2.676 1.00 96.81 89 VAL A C 1
ATOM 704 O O . VAL A 1 89 ? -15.329 8.631 -1.645 1.00 96.81 89 VAL A O 1
ATOM 707 N N . THR A 1 90 ? -14.541 9.249 -3.651 1.00 97.81 90 THR A N 1
ATOM 708 C CA . THR A 1 90 ? -14.920 10.669 -3.526 1.00 97.81 90 THR A CA 1
ATOM 709 C C . THR A 1 90 ? -16.430 10.924 -3.610 1.00 97.81 90 THR A C 1
ATOM 711 O O . THR A 1 90 ? -16.874 12.039 -3.337 1.00 97.81 90 THR A O 1
ATOM 714 N N . SER A 1 91 ? -17.241 9.905 -3.929 1.00 97.44 91 SER A N 1
ATOM 715 C CA . SER A 1 91 ? -18.708 10.003 -3.884 1.00 97.44 91 SER A CA 1
ATOM 716 C C . SER A 1 91 ? -19.262 10.117 -2.456 1.00 97.44 91 SER A C 1
ATOM 718 O O . SER A 1 91 ? -20.420 10.502 -2.292 1.00 97.44 91 SER A O 1
ATOM 720 N N . PHE A 1 92 ? -18.463 9.807 -1.429 1.00 97.62 92 PHE A N 1
ATOM 721 C CA . PHE A 1 92 ? -18.875 9.861 -0.027 1.00 97.62 92 PHE A CA 1
ATOM 722 C C . PHE A 1 92 ? -17.954 10.792 0.763 1.00 97.62 92 PHE A C 1
ATOM 724 O O . PHE A 1 92 ? -16.749 10.576 0.844 1.00 97.62 92 PHE A O 1
ATOM 731 N N . SER A 1 93 ? -18.523 11.838 1.361 1.00 97.12 93 SER A N 1
ATOM 732 C CA . SER A 1 93 ? -17.758 12.934 1.973 1.00 97.12 93 SER A CA 1
ATOM 733 C C . SER A 1 93 ? -16.923 12.537 3.189 1.00 97.12 93 SER A C 1
ATOM 735 O O . SER A 1 93 ? -16.037 13.290 3.577 1.00 97.12 93 SER A O 1
ATOM 737 N N . GLN A 1 94 ? -17.234 11.410 3.830 1.00 97.69 94 GLN A N 1
ATOM 738 C CA . GLN A 1 94 ? -16.473 10.902 4.972 1.00 97.69 94 GLN A CA 1
ATOM 739 C C . GLN A 1 94 ? -15.191 10.162 4.571 1.00 97.69 94 GLN A C 1
ATOM 741 O O . GLN A 1 94 ? -14.368 9.879 5.438 1.00 97.69 94 GLN A O 1
ATOM 746 N N . ASN A 1 95 ? -15.037 9.821 3.291 1.00 98.50 95 ASN A N 1
ATOM 747 C CA . ASN A 1 95 ? -13.868 9.112 2.793 1.00 98.50 95 ASN A CA 1
ATOM 748 C C . ASN A 1 95 ? -12.685 10.061 2.585 1.00 98.50 95 ASN A C 1
ATOM 750 O O . ASN A 1 95 ? -12.852 11.259 2.351 1.00 98.50 95 ASN A O 1
ATOM 754 N N . ILE A 1 96 ? -11.485 9.490 2.610 1.00 98.56 96 ILE A N 1
ATOM 755 C CA . ILE A 1 96 ? -10.222 10.178 2.371 1.00 98.56 96 ILE A CA 1
ATOM 756 C C . ILE A 1 96 ? -9.644 9.675 1.050 1.00 98.56 96 ILE A C 1
ATOM 758 O O . ILE A 1 96 ? -9.521 8.468 0.842 1.00 98.56 96 ILE A O 1
ATOM 762 N N . PHE A 1 97 ? -9.302 10.610 0.163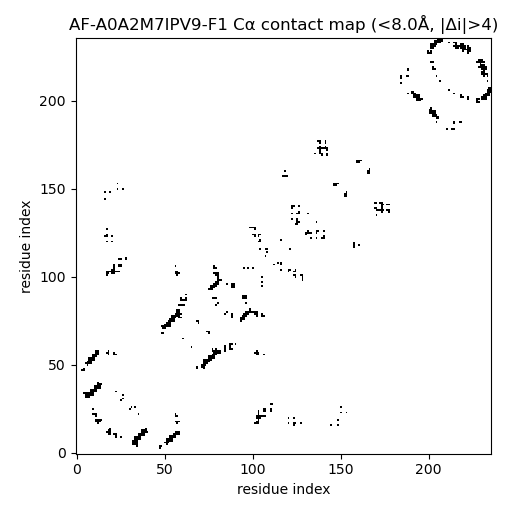 1.00 98.50 97 PHE A N 1
ATOM 763 C CA . PHE A 1 97 ? -8.676 10.306 -1.118 1.00 98.50 97 PHE A CA 1
ATOM 764 C C . PHE A 1 97 ? -7.590 11.323 -1.459 1.00 98.50 97 PHE A C 1
ATOM 766 O O . PHE A 1 97 ? -7.883 12.517 -1.562 1.00 98.50 97 PHE A O 1
ATOM 773 N N . ASP A 1 98 ? -6.370 10.850 -1.698 1.00 98.19 98 ASP A N 1
ATOM 774 C CA . ASP A 1 98 ? -5.263 11.663 -2.205 1.00 98.19 98 ASP A CA 1
ATOM 775 C C . ASP A 1 98 ? -4.259 10.771 -2.938 1.00 98.19 98 ASP A C 1
ATOM 777 O O . ASP A 1 98 ? -3.828 9.761 -2.410 1.00 98.19 98 ASP A O 1
ATOM 781 N N . THR A 1 99 ? -3.870 11.147 -4.152 1.00 97.38 99 THR A N 1
ATOM 782 C CA . THR A 1 99 ? -2.898 10.392 -4.961 1.00 97.38 99 THR A CA 1
ATOM 783 C C . THR A 1 99 ? -1.453 10.807 -4.697 1.00 97.38 99 THR A C 1
ATOM 785 O O . THR A 1 99 ? -0.544 10.220 -5.272 1.00 97.38 99 THR A O 1
ATOM 788 N N . ASN A 1 100 ? -1.228 11.856 -3.900 1.00 97.38 100 ASN A N 1
ATOM 789 C CA . ASN A 1 100 ? 0.117 12.304 -3.523 1.00 97.38 100 ASN A CA 1
ATOM 790 C C . ASN A 1 100 ? 0.681 11.534 -2.327 1.00 97.38 100 ASN A C 1
ATOM 792 O O . ASN A 1 100 ? 1.832 11.752 -1.958 1.00 97.38 100 ASN A O 1
ATOM 796 N N . HIS A 1 101 ? -0.134 10.674 -1.723 1.00 98.38 101 HIS A N 1
ATOM 797 C CA . HIS A 1 101 ? 0.232 9.863 -0.583 1.00 98.38 101 HIS A CA 1
ATOM 798 C C . HIS A 1 101 ? -0.177 8.413 -0.814 1.00 98.38 101 HIS A C 1
ATOM 800 O O . HIS A 1 101 ? -1.136 8.132 -1.531 1.00 98.38 101 HIS A O 1
ATOM 806 N N . SER A 1 102 ? 0.562 7.507 -0.188 1.00 98.56 102 SER A N 1
ATOM 807 C CA . SER A 1 102 ? 0.222 6.079 -0.136 1.00 98.56 102 SER A CA 1
ATOM 808 C C . SER A 1 102 ? -0.936 5.810 0.831 1.00 98.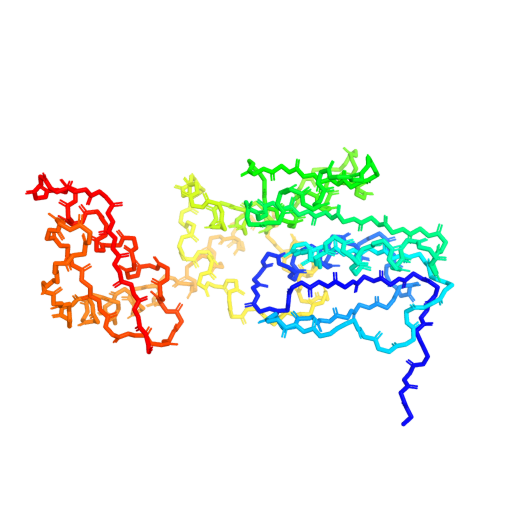56 102 SER A C 1
ATOM 810 O O . SER A 1 102 ? -1.209 6.618 1.734 1.00 98.56 102 SER A O 1
ATOM 812 N N . GLY A 1 103 ? -1.602 4.663 0.696 1.00 98.50 103 GLY A N 1
ATOM 813 C CA . GLY A 1 103 ? -2.664 4.236 1.605 1.00 98.50 103 GLY A CA 1
ATOM 814 C C . GLY A 1 103 ? -2.198 4.172 3.065 1.00 98.50 103 GLY A C 1
ATOM 815 O O . GLY A 1 103 ? -2.925 4.587 3.978 1.00 98.50 103 GLY A O 1
ATOM 816 N N . ALA A 1 104 ? -0.961 3.738 3.308 1.00 98.75 104 ALA A N 1
ATOM 817 C CA . ALA A 1 104 ? -0.343 3.678 4.625 1.00 98.75 104 ALA A CA 1
ATOM 818 C C . ALA A 1 104 ? -0.174 5.057 5.257 1.00 98.75 104 ALA A C 1
ATOM 820 O O . ALA A 1 104 ? -0.526 5.251 6.427 1.00 98.75 104 ALA A O 1
ATOM 821 N N . VAL A 1 105 ? 0.347 6.023 4.499 1.00 98.81 105 VAL A N 1
ATOM 822 C CA . VAL A 1 105 ? 0.575 7.383 4.997 1.00 98.81 105 VAL A CA 1
ATOM 823 C C . VAL A 1 105 ? -0.743 8.111 5.223 1.00 98.81 105 VAL A C 1
ATOM 825 O O . VAL A 1 105 ? -0.912 8.714 6.286 1.00 98.81 105 VAL A O 1
ATOM 828 N N . LEU A 1 106 ? -1.713 7.987 4.313 1.00 98.81 106 LEU A N 1
ATOM 829 C CA . LEU A 1 106 ? -3.052 8.548 4.512 1.00 98.81 106 LEU A CA 1
ATOM 830 C C . LEU A 1 106 ? -3.726 7.986 5.762 1.00 98.81 106 LEU A C 1
ATOM 832 O O . LEU A 1 106 ? -4.288 8.733 6.567 1.00 98.81 106 LEU A O 1
ATOM 836 N N . THR A 1 107 ? -3.625 6.674 5.969 1.00 98.88 107 THR A N 1
ATOM 837 C CA . THR A 1 107 ? -4.206 6.022 7.145 1.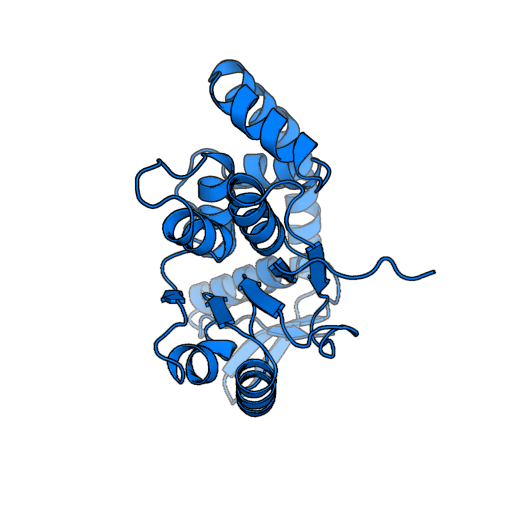00 98.88 107 THR A CA 1
ATOM 838 C C . THR A 1 107 ? -3.509 6.466 8.432 1.00 98.88 107 THR A C 1
ATOM 840 O O . THR A 1 107 ? -4.169 6.687 9.452 1.00 98.88 107 THR A O 1
ATOM 843 N N . TRP A 1 108 ? -2.187 6.663 8.399 1.00 98.88 108 TRP A N 1
ATOM 844 C CA . TRP A 1 108 ? -1.450 7.219 9.533 1.00 98.88 108 TRP A CA 1
ATOM 845 C C . TRP A 1 108 ? -1.899 8.639 9.867 1.00 98.88 108 TRP A C 1
ATOM 847 O O . TRP A 1 108 ? -2.238 8.911 11.018 1.00 98.88 108 TRP A O 1
ATOM 857 N N . GLN A 1 109 ? -1.941 9.527 8.873 1.00 98.69 109 GLN A N 1
ATOM 858 C CA . GLN A 1 109 ? -2.361 10.919 9.046 1.00 98.69 109 GLN A CA 1
ATOM 859 C C . GLN A 1 109 ? -3.799 11.020 9.575 1.00 98.69 109 GLN A C 1
ATOM 861 O O . GLN A 1 109 ? -4.087 11.875 10.410 1.00 98.69 109 GLN A O 1
ATOM 866 N N . TYR A 1 110 ? -4.688 10.121 9.142 1.00 98.69 110 TYR A N 1
ATOM 867 C CA . TYR A 1 110 ? -6.067 10.061 9.620 1.00 98.69 110 TYR A CA 1
ATOM 868 C C . TYR A 1 110 ? -6.163 9.702 11.113 1.00 98.69 110 TYR A C 1
ATOM 870 O O . TYR A 1 110 ? -6.861 10.374 11.874 1.00 98.69 110 TYR A O 1
ATOM 878 N N . PHE A 1 111 ? -5.464 8.653 11.561 1.00 98.75 111 PHE A N 1
ATOM 879 C CA . PHE A 1 111 ? -5.571 8.181 12.948 1.00 98.75 111 PHE A CA 1
ATOM 880 C C . PHE A 1 111 ? -4.656 8.907 13.941 1.00 98.75 111 PHE A C 1
ATOM 882 O O . PHE A 1 111 ? -4.968 8.934 15.141 1.00 98.75 111 PHE A O 1
ATOM 889 N N . HIS A 1 112 ? -3.552 9.482 13.457 1.00 98.56 112 HIS A N 1
ATOM 890 C CA . HIS A 1 112 ? -2.475 10.076 14.254 1.00 98.56 112 HIS A CA 1
ATOM 891 C C . HIS A 1 112 ? -2.052 11.460 13.717 1.00 98.56 112 HIS A C 1
ATOM 893 O O . HIS A 1 112 ? -0.866 11.673 13.466 1.00 98.56 112 HIS A O 1
ATOM 899 N N . PRO A 1 113 ? -2.980 12.427 13.560 1.00 98.06 113 PRO A N 1
ATOM 900 C CA . PRO A 1 113 ? -2.715 13.699 12.871 1.00 98.06 113 PRO A CA 1
ATOM 901 C C . PRO A 1 113 ? -1.623 14.556 13.529 1.00 98.06 113 PRO A C 1
ATOM 903 O O . PRO A 1 113 ? -0.959 15.340 12.858 1.00 98.06 113 PRO A O 1
ATOM 906 N N . ASP A 1 114 ? -1.416 14.390 14.837 1.00 97.75 114 ASP A N 1
ATOM 907 C CA . ASP A 1 114 ? -0.423 15.139 15.612 1.00 97.75 114 ASP A CA 1
ATOM 908 C C . ASP A 1 114 ? 0.924 14.402 15.751 1.00 97.75 114 ASP A C 1
ATOM 910 O O . ASP A 1 114 ? 1.809 14.861 16.476 1.00 97.75 114 ASP A O 1
ATOM 914 N N . GLN A 1 115 ? 1.083 13.237 15.112 1.00 98.12 115 GLN A N 1
ATOM 915 C CA . GLN A 1 115 ? 2.294 12.419 15.193 1.00 98.12 115 GLN A CA 1
ATOM 916 C C . GLN A 1 115 ? 3.027 12.383 13.850 1.00 98.12 115 GLN A C 1
ATOM 918 O O . GLN A 1 115 ? 2.390 12.254 12.802 1.00 98.12 115 GLN A O 1
ATOM 923 N N . PRO A 1 116 ? 4.372 12.419 13.851 1.00 97.75 116 PRO A N 1
ATOM 924 C CA . PRO A 1 116 ? 5.133 12.244 12.624 1.00 97.75 116 PRO A CA 1
ATOM 925 C C . PRO A 1 116 ? 4.880 10.855 12.027 1.00 97.75 116 PRO A C 1
ATOM 927 O O . PRO A 1 116 ? 4.729 9.869 12.752 1.00 97.75 116 PRO A O 1
ATOM 930 N N . VAL A 1 117 ? 4.871 10.782 10.698 1.00 98.25 117 VAL A N 1
ATOM 931 C CA . VAL A 1 117 ? 4.775 9.516 9.964 1.00 98.25 117 VAL A CA 1
ATOM 932 C C . VAL A 1 117 ? 6.042 8.680 10.229 1.00 98.25 117 VAL A C 1
ATOM 934 O O . VAL A 1 117 ? 7.150 9.207 10.088 1.00 98.25 117 VAL A O 1
ATOM 937 N N . PRO A 1 118 ? 5.928 7.394 10.618 1.00 97.38 118 PRO A N 1
ATOM 938 C CA . PRO A 1 118 ? 7.073 6.516 10.819 1.00 97.38 118 PRO A CA 1
ATOM 939 C C . PRO A 1 118 ? 7.901 6.359 9.545 1.00 97.38 118 PRO A C 1
ATOM 941 O O . PRO A 1 118 ? 7.350 6.220 8.455 1.00 97.38 118 PRO A O 1
ATOM 944 N N . SER A 1 119 ? 9.226 6.283 9.692 1.00 94.69 119 SER A N 1
ATOM 945 C CA . SER A 1 119 ? 10.156 6.169 8.560 1.00 94.69 119 SER A CA 1
ATOM 946 C C . SER A 1 119 ? 9.837 4.996 7.632 1.00 94.69 119 SER A C 1
ATOM 948 O O . SER A 1 119 ? 9.899 5.161 6.421 1.00 94.69 119 SER A O 1
ATOM 950 N N . VAL A 1 120 ? 9.426 3.841 8.171 1.00 97.50 120 VAL A N 1
ATOM 951 C CA . VAL A 1 120 ? 9.006 2.683 7.358 1.00 97.50 120 VAL A CA 1
ATOM 952 C C . VAL A 1 120 ? 7.871 3.047 6.406 1.00 97.50 120 VAL A C 1
ATOM 954 O O . VAL A 1 120 ? 7.943 2.688 5.238 1.00 97.50 120 VAL A O 1
ATOM 957 N N . LEU A 1 121 ? 6.856 3.781 6.874 1.00 98.38 121 LEU A N 1
ATOM 958 C CA . LEU A 1 121 ? 5.720 4.159 6.029 1.00 98.38 121 LEU A CA 1
ATOM 959 C C . LEU A 1 121 ? 6.125 5.183 4.962 1.00 98.38 121 LEU A C 1
ATOM 961 O O . LEU A 1 121 ? 5.579 5.152 3.870 1.00 98.38 121 LEU A O 1
ATOM 965 N N . LEU A 1 122 ? 7.118 6.036 5.239 1.00 97.81 122 LEU A N 1
ATOM 966 C CA . LEU A 1 122 ? 7.671 6.955 4.237 1.00 97.81 122 LEU A CA 1
ATOM 967 C C . LEU A 1 122 ? 8.444 6.216 3.134 1.00 97.81 122 LEU A C 1
ATOM 969 O O . LEU A 1 122 ? 8.340 6.589 1.973 1.00 97.81 122 LEU A O 1
ATOM 973 N N . TYR A 1 123 ? 9.193 5.160 3.466 1.00 97.81 123 TYR A N 1
ATOM 974 C CA . TYR A 1 123 ? 9.843 4.313 2.453 1.00 97.81 123 TYR A CA 1
ATOM 975 C C . TYR A 1 123 ? 8.850 3.477 1.644 1.00 97.81 123 TYR A C 1
ATOM 977 O O . TYR A 1 123 ? 9.082 3.252 0.456 1.00 97.81 123 TYR A O 1
ATOM 985 N N . VAL A 1 124 ? 7.765 3.029 2.284 1.00 98.06 124 VAL A N 1
ATOM 986 C CA . VAL A 1 124 ? 6.638 2.384 1.600 1.00 98.06 124 VAL A CA 1
ATOM 987 C C . VAL A 1 124 ? 6.000 3.366 0.624 1.00 98.06 124 VAL A C 1
ATOM 989 O O . VAL A 1 124 ? 5.879 3.031 -0.547 1.00 98.06 124 VAL A O 1
ATOM 992 N N . GLU A 1 125 ? 5.696 4.589 1.065 1.00 98.31 125 GLU A N 1
ATOM 993 C CA . GLU A 1 125 ? 5.161 5.643 0.202 1.00 98.31 125 GLU A CA 1
ATOM 994 C C . GLU A 1 125 ? 6.079 5.931 -0.981 1.00 98.31 125 GLU A C 1
ATOM 996 O O . GLU A 1 125 ? 5.642 5.858 -2.123 1.00 98.31 125 GLU A O 1
ATOM 1001 N N . ASP A 1 126 ? 7.362 6.193 -0.724 1.00 97.69 126 ASP A N 1
ATOM 1002 C CA . ASP A 1 126 ? 8.329 6.554 -1.761 1.00 97.69 126 ASP A CA 1
ATOM 1003 C C . ASP A 1 126 ? 8.423 5.507 -2.884 1.00 97.69 126 ASP A C 1
ATOM 1005 O O . ASP A 1 126 ? 8.614 5.865 -4.049 1.00 97.69 126 ASP A O 1
ATOM 1009 N N . HIS A 1 127 ? 8.244 4.228 -2.538 1.00 95.88 127 HIS A N 1
ATOM 1010 C CA . HIS A 1 127 ? 8.161 3.126 -3.491 1.00 95.88 127 HIS A CA 1
ATOM 1011 C C . HIS A 1 127 ? 6.809 3.046 -4.192 1.00 95.88 127 HIS A C 1
ATOM 1013 O O . HIS A 1 127 ? 6.760 2.925 -5.415 1.00 95.88 127 HIS A O 1
ATOM 1019 N N . ASP A 1 128 ? 5.730 3.087 -3.419 1.00 96.12 128 ASP A N 1
ATOM 1020 C CA . ASP A 1 128 ? 4.380 2.818 -3.890 1.00 96.12 128 ASP A CA 1
ATOM 1021 C C . ASP A 1 128 ? 3.908 3.864 -4.917 1.00 96.12 128 ASP A C 1
ATOM 1023 O O . ASP A 1 128 ? 3.439 3.513 -6.003 1.00 96.12 128 ASP A O 1
ATOM 1027 N N . ILE A 1 129 ? 4.187 5.149 -4.662 1.00 95.81 129 ILE A N 1
ATOM 1028 C CA . ILE A 1 129 ? 3.869 6.243 -5.595 1.00 95.81 129 ILE A CA 1
ATOM 1029 C C . ILE A 1 129 ? 5.008 6.566 -6.580 1.00 95.81 129 ILE A C 1
ATOM 1031 O O . ILE A 1 129 ? 4.944 7.579 -7.278 1.00 95.81 129 ILE A O 1
ATOM 1035 N N . TRP A 1 130 ? 6.046 5.722 -6.662 1.00 94.62 130 TRP A N 1
ATOM 1036 C CA . TRP A 1 130 ? 7.190 5.866 -7.582 1.00 94.62 130 TRP A CA 1
ATOM 1037 C C . TRP A 1 130 ? 7.967 7.188 -7.454 1.00 94.62 130 TRP A C 1
ATOM 1039 O O . TRP A 1 130 ? 8.536 7.689 -8.427 1.00 94.62 130 TRP A O 1
ATOM 1049 N N . ASN A 1 131 ? 8.025 7.759 -6.252 1.00 95.19 131 ASN A N 1
ATOM 1050 C CA . ASN A 1 131 ? 8.718 9.023 -6.016 1.00 95.19 131 ASN A CA 1
ATOM 1051 C C . ASN A 1 131 ? 10.252 8.860 -6.018 1.00 95.19 131 ASN A C 1
ATOM 1053 O O . ASN A 1 131 ? 10.954 9.753 -6.492 1.00 95.19 131 ASN A O 1
ATOM 1057 N N . ASN A 1 132 ? 10.769 7.705 -5.570 1.00 93.06 132 ASN A N 1
ATOM 1058 C CA . ASN A 1 132 ? 12.191 7.323 -5.639 1.00 93.06 132 ASN A CA 1
ATOM 1059 C C . ASN A 1 132 ? 13.154 8.407 -5.105 1.00 93.06 132 ASN A C 1
ATOM 1061 O O . ASN A 1 132 ? 14.206 8.680 -5.689 1.00 93.06 132 ASN A O 1
ATOM 1065 N N . SER A 1 133 ? 12.765 9.077 -4.023 1.00 95.44 133 SER A N 1
ATOM 1066 C CA . SER A 1 133 ? 13.475 10.231 -3.468 1.00 95.44 133 SER A CA 1
ATOM 1067 C C . SER A 1 133 ? 14.302 9.893 -2.234 1.00 95.44 133 SER A C 1
ATOM 1069 O O . SER A 1 133 ? 15.242 10.626 -1.908 1.00 95.44 133 SER A O 1
ATOM 1071 N N . LEU A 1 134 ? 13.958 8.810 -1.529 1.00 95.00 134 LEU A N 1
ATOM 1072 C CA . LEU A 1 134 ? 14.635 8.447 -0.292 1.00 95.00 134 LEU A CA 1
ATOM 1073 C C . LEU A 1 134 ? 15.962 7.718 -0.569 1.00 95.00 134 LEU A C 1
ATOM 1075 O O . LEU A 1 134 ? 16.086 7.001 -1.568 1.00 95.00 134 LEU A O 1
ATOM 1079 N N . PRO A 1 135 ? 16.973 7.882 0.306 1.00 91.62 135 PRO A N 1
ATOM 1080 C CA . PRO A 1 135 ? 18.271 7.234 0.138 1.00 91.62 135 PRO A CA 1
ATOM 1081 C C . PRO A 1 135 ? 18.142 5.710 0.060 1.00 91.62 135 PRO A C 1
ATOM 1083 O O . PRO A 1 135 ? 17.456 5.101 0.879 1.00 91.62 135 PRO A O 1
ATOM 1086 N N . GLU A 1 136 ? 18.780 5.105 -0.948 1.00 95.25 136 GLU A N 1
ATOM 1087 C CA . GLU A 1 136 ? 18.840 3.645 -1.125 1.00 95.25 136 GLU A CA 1
ATOM 1088 C C . GLU A 1 136 ? 17.457 2.958 -1.017 1.00 95.25 136 GLU A C 1
ATOM 1090 O O . GLU A 1 136 ? 17.314 1.859 -0.468 1.00 95.25 136 GLU A O 1
ATOM 1095 N N . HIS A 1 137 ? 16.411 3.629 -1.526 1.00 94.69 137 HIS A N 1
ATOM 1096 C CA . HIS A 1 137 ? 15.019 3.190 -1.406 1.00 94.69 137 HIS A CA 1
ATOM 1097 C C . HIS A 1 137 ? 14.788 1.785 -1.987 1.00 94.69 137 HIS A C 1
ATOM 1099 O O . HIS A 1 137 ? 13.995 1.022 -1.436 1.00 94.69 137 HIS A O 1
ATOM 1105 N N . VAL A 1 138 ? 15.492 1.395 -3.058 1.00 94.19 138 VAL A N 1
ATOM 1106 C CA . VAL A 1 138 ? 15.388 0.044 -3.637 1.00 94.19 138 VAL A CA 1
ATOM 1107 C C . VAL A 1 138 ? 15.863 -1.002 -2.631 1.00 94.19 138 VAL A C 1
ATOM 1109 O O . VAL A 1 138 ? 15.141 -1.951 -2.327 1.00 94.19 138 VAL A O 1
ATOM 1112 N N . GLU A 1 139 ? 17.061 -0.828 -2.081 1.00 96.94 139 GLU A N 1
ATOM 1113 C CA . GLU A 1 139 ? 17.646 -1.741 -1.106 1.00 96.94 139 GLU A CA 1
ATOM 1114 C C . GLU A 1 139 ? 16.826 -1.801 0.182 1.00 96.94 139 GLU A C 1
ATOM 1116 O O . GLU A 1 139 ? 16.606 -2.893 0.715 1.00 96.94 139 GLU A O 1
ATOM 1121 N N . PHE A 1 140 ? 16.328 -0.656 0.657 1.00 97.19 140 PHE A N 1
ATOM 1122 C CA . PHE A 1 140 ? 15.430 -0.610 1.804 1.00 97.19 140 PHE A CA 1
ATOM 1123 C C . PHE A 1 140 ? 14.177 -1.455 1.558 1.00 97.19 140 PHE A C 1
ATOM 1125 O O . PHE A 1 140 ? 13.840 -2.306 2.381 1.00 97.19 140 PHE A O 1
ATOM 1132 N N . ASN A 1 141 ? 13.503 -1.266 0.421 1.00 95.25 141 ASN A N 1
ATOM 1133 C CA . ASN A 1 141 ? 12.265 -1.980 0.110 1.00 95.25 141 ASN A CA 1
ATOM 1134 C C . ASN A 1 141 ? 12.496 -3.483 -0.094 1.00 95.25 141 ASN A C 1
ATOM 1136 O O . ASN A 1 141 ? 11.700 -4.306 0.362 1.00 95.25 141 ASN A O 1
ATOM 1140 N N . VAL A 1 142 ? 13.624 -3.873 -0.691 1.00 95.31 142 VAL A N 1
ATOM 1141 C CA . VAL A 1 142 ? 14.024 -5.285 -0.782 1.00 95.31 142 VAL A CA 1
ATOM 1142 C C . VAL A 1 142 ? 14.219 -5.896 0.609 1.00 95.31 142 VAL A C 1
ATOM 1144 O O . VAL A 1 142 ? 13.758 -7.016 0.846 1.00 95.31 142 VAL A O 1
ATOM 1147 N N . ALA A 1 143 ? 14.851 -5.171 1.539 1.00 96.50 143 ALA A N 1
ATOM 1148 C CA . ALA A 1 143 ? 15.005 -5.611 2.924 1.00 96.50 143 ALA A CA 1
ATOM 1149 C C . ALA A 1 143 ? 13.659 -5.667 3.669 1.00 96.50 143 ALA A C 1
ATOM 1151 O O . ALA A 1 143 ? 13.389 -6.653 4.358 1.00 96.50 143 ALA A O 1
ATOM 1152 N N . LEU A 1 144 ? 12.792 -4.664 3.495 1.00 96.56 144 LEU A N 1
ATOM 1153 C CA . LEU A 1 144 ? 11.449 -4.615 4.082 1.00 96.56 144 LEU A CA 1
ATOM 1154 C C . LEU A 1 144 ? 10.593 -5.803 3.640 1.00 96.56 144 LEU A C 1
ATOM 1156 O O . LEU A 1 144 ? 9.922 -6.411 4.468 1.00 96.56 144 LEU A O 1
ATOM 1160 N N . ASN A 1 145 ? 10.689 -6.209 2.374 1.00 93.75 145 ASN A N 1
ATOM 1161 C CA . ASN A 1 145 ? 9.989 -7.383 1.851 1.00 93.75 145 ASN A CA 1
ATOM 1162 C C . ASN A 1 145 ? 10.418 -8.713 2.503 1.00 93.75 145 ASN A C 1
ATOM 1164 O O . ASN A 1 145 ? 9.727 -9.717 2.337 1.00 93.75 145 ASN A O 1
ATOM 1168 N N . GLN A 1 146 ? 11.534 -8.740 3.244 1.00 93.94 146 GLN A N 1
ATOM 1169 C CA . GLN A 1 146 ? 11.957 -9.903 4.037 1.00 93.94 146 GLN A CA 1
ATOM 1170 C C . GLN A 1 146 ? 11.438 -9.871 5.478 1.00 93.94 146 GLN A C 1
ATOM 1172 O O . GLN A 1 146 ? 11.565 -10.862 6.200 1.00 93.94 146 GLN A O 1
ATOM 1177 N N . VAL A 1 147 ? 10.882 -8.743 5.920 1.00 95.94 147 VAL A N 1
ATOM 1178 C CA . VAL A 1 147 ? 10.308 -8.603 7.257 1.00 95.94 147 VAL A CA 1
ATOM 1179 C C . VAL A 1 147 ? 8.909 -9.219 7.243 1.00 95.94 147 VAL A C 1
ATOM 1181 O O . VAL A 1 147 ? 8.099 -8.868 6.379 1.00 95.94 147 VAL A O 1
ATOM 1184 N N . PRO A 1 148 ? 8.581 -10.129 8.178 1.00 96.50 148 PRO A N 1
ATOM 1185 C CA . PRO A 1 148 ? 7.233 -10.662 8.258 1.00 96.50 148 PRO A CA 1
ATOM 1186 C C . PRO A 1 148 ? 6.216 -9.531 8.430 1.00 96.50 148 PRO A C 1
ATOM 1188 O O . PRO A 1 148 ? 6.400 -8.614 9.230 1.00 96.50 148 PRO A O 1
ATOM 1191 N N . ARG A 1 149 ? 5.115 -9.607 7.682 1.00 95.62 149 ARG A N 1
ATOM 1192 C CA . ARG A 1 149 ? 3.990 -8.672 7.789 1.00 95.62 149 ARG A CA 1
ATOM 1193 C C . ARG A 1 149 ? 3.129 -9.020 9.005 1.00 95.62 149 ARG A C 1
ATOM 1195 O O . ARG A 1 149 ? 1.986 -9.451 8.881 1.00 95.62 149 ARG A O 1
ATOM 1202 N N . THR A 1 150 ? 3.714 -8.880 10.194 1.00 97.62 150 THR A N 1
ATOM 1203 C CA . THR A 1 150 ? 2.993 -8.873 11.472 1.00 97.62 150 THR A CA 1
ATOM 1204 C C . THR A 1 150 ? 3.142 -7.509 12.130 1.00 97.62 150 THR A C 1
ATOM 1206 O O . THR A 1 150 ? 4.142 -6.814 11.937 1.00 97.62 150 THR A O 1
ATOM 1209 N N . PHE A 1 151 ? 2.130 -7.097 12.896 1.00 98.06 151 PHE A N 1
ATOM 1210 C CA . PHE A 1 151 ? 2.140 -5.770 13.506 1.00 98.06 151 PHE A CA 1
ATOM 1211 C C . PHE A 1 151 ? 3.304 -5.606 14.485 1.00 98.06 151 PHE A C 1
ATOM 1213 O O . PHE A 1 151 ? 3.918 -4.548 14.528 1.00 98.06 151 PHE A O 1
ATOM 1220 N N . GLN A 1 152 ? 3.646 -6.663 15.223 1.00 98.25 152 GLN A N 1
ATOM 1221 C CA . GLN A 1 152 ? 4.741 -6.669 16.191 1.00 98.2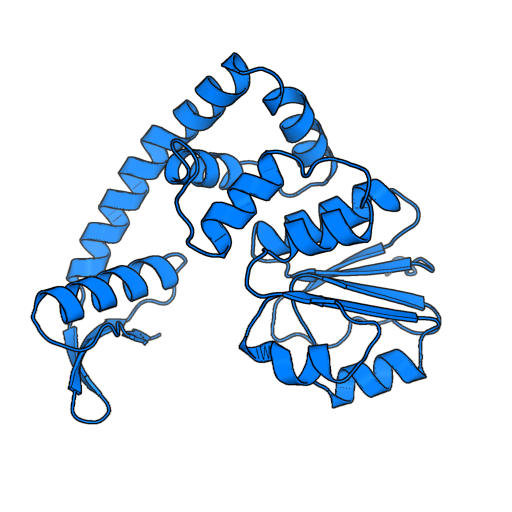5 152 GLN A CA 1
ATOM 1222 C C . GLN A 1 152 ? 6.113 -6.583 15.516 1.00 98.25 152 GLN A C 1
ATOM 1224 O O . GLN A 1 152 ? 6.994 -5.884 16.022 1.00 98.25 152 GLN A O 1
ATOM 1229 N N . ASP A 1 153 ? 6.298 -7.265 14.382 1.00 98.12 153 ASP A N 1
ATOM 1230 C CA . ASP A 1 153 ? 7.546 -7.192 13.619 1.00 98.12 153 ASP A CA 1
ATOM 1231 C C . ASP A 1 153 ? 7.753 -5.783 13.046 1.00 98.12 153 ASP A C 1
ATOM 1233 O O . ASP A 1 153 ? 8.854 -5.239 13.139 1.00 98.12 153 ASP A O 1
ATOM 1237 N N . TRP A 1 154 ? 6.693 -5.149 12.531 1.00 98.12 154 TRP A N 1
ATOM 1238 C CA . TRP A 1 154 ? 6.749 -3.768 12.038 1.00 98.12 154 TRP A CA 1
ATOM 1239 C C . TRP A 1 154 ? 6.939 -2.741 13.160 1.00 98.12 154 TRP A C 1
ATOM 1241 O O . TRP A 1 154 ? 7.736 -1.820 13.000 1.00 98.12 154 TRP A O 1
ATOM 1251 N N . ASP A 1 155 ? 6.286 -2.920 14.311 1.00 98.00 155 ASP A N 1
ATOM 1252 C CA . ASP A 1 155 ? 6.477 -2.064 15.491 1.00 98.00 155 ASP A CA 1
ATOM 1253 C C . ASP A 1 155 ? 7.935 -2.118 15.975 1.00 98.00 155 ASP A C 1
ATOM 1255 O O . ASP A 1 155 ? 8.586 -1.091 16.165 1.00 98.00 155 ASP A O 1
ATOM 1259 N N . THR A 1 156 ? 8.492 -3.331 16.066 1.00 98.12 156 THR A N 1
ATOM 1260 C CA . THR A 1 156 ? 9.898 -3.554 16.433 1.00 98.12 156 THR A CA 1
ATOM 1261 C C . THR A 1 156 ? 10.849 -2.944 15.404 1.00 98.12 156 THR A C 1
ATOM 1263 O O . THR A 1 156 ? 11.848 -2.322 15.770 1.00 98.12 156 THR A O 1
ATOM 1266 N N . LEU A 1 157 ? 10.557 -3.109 14.110 1.00 97.69 157 LEU A N 1
ATOM 1267 C CA . LEU A 1 157 ? 11.355 -2.534 13.032 1.00 97.69 157 LEU A CA 1
ATOM 1268 C C . LEU A 1 157 ? 11.379 -1.003 13.109 1.00 97.69 157 LEU A C 1
ATOM 1270 O O . LEU A 1 157 ? 12.455 -0.415 13.031 1.00 97.69 157 LEU A O 1
ATOM 1274 N N . ILE A 1 158 ? 10.222 -0.366 13.289 1.00 96.94 158 ILE A N 1
ATOM 1275 C CA . ILE A 1 158 ? 10.094 1.094 13.374 1.00 96.94 158 ILE A CA 1
ATOM 1276 C C . ILE A 1 158 ? 10.888 1.653 14.555 1.00 96.94 158 ILE A C 1
ATOM 1278 O O . ILE A 1 158 ? 11.571 2.665 14.402 1.00 96.94 158 ILE A O 1
ATOM 1282 N N . GLU A 1 159 ? 10.843 0.996 15.715 1.00 97.31 159 GLU A N 1
ATOM 1283 C CA . GLU A 1 159 ? 11.644 1.408 16.869 1.00 97.31 159 GLU A CA 1
ATOM 1284 C C . GLU A 1 159 ? 13.149 1.254 16.608 1.00 97.31 159 GLU A C 1
ATOM 1286 O O . GLU A 1 159 ? 13.917 2.173 16.894 1.00 97.31 159 GLU A O 1
ATOM 1291 N N . ASN A 1 160 ? 13.579 0.144 16.000 1.00 97.06 160 ASN A N 1
ATOM 1292 C CA . ASN A 1 160 ? 14.990 -0.085 15.678 1.00 97.06 160 ASN A CA 1
ATOM 1293 C C . ASN A 1 160 ? 15.529 0.896 14.626 1.00 97.06 160 ASN A C 1
ATOM 1295 O O . ASN A 1 160 ? 16.670 1.334 14.730 1.00 97.06 160 ASN A O 1
ATOM 1299 N N . LEU A 1 161 ? 14.719 1.277 13.634 1.00 95.31 161 LEU A N 1
ATOM 1300 C CA . LEU A 1 161 ? 15.115 2.210 12.570 1.00 95.31 161 LEU A CA 1
ATOM 1301 C C . LEU A 1 161 ? 15.317 3.655 13.049 1.00 95.31 161 LEU A C 1
ATOM 1303 O O . LEU A 1 161 ? 15.760 4.491 12.264 1.00 95.31 161 LEU A O 1
ATOM 1307 N N . LYS A 1 162 ? 15.034 3.961 14.323 1.00 93.19 162 LYS A N 1
ATOM 1308 C CA . LYS A 1 162 ? 15.450 5.224 14.953 1.00 93.19 162 LYS A CA 1
ATOM 1309 C C . LYS A 1 162 ? 16.966 5.288 15.181 1.00 93.19 162 LYS A C 1
ATOM 1311 O O . LYS A 1 162 ? 17.500 6.386 15.314 1.00 93.19 162 LYS A O 1
ATOM 1316 N N . ASP A 1 163 ? 17.653 4.144 15.239 1.00 95.62 163 ASP A N 1
ATOM 1317 C CA . ASP A 1 163 ? 19.116 4.072 15.242 1.00 95.62 163 ASP A CA 1
ATOM 1318 C C . ASP A 1 163 ? 19.642 4.090 13.800 1.00 95.62 163 ASP A C 1
ATOM 1320 O O . ASP A 1 163 ? 19.400 3.178 13.006 1.00 95.62 163 ASP A O 1
ATOM 1324 N N . GLU A 1 164 ? 20.413 5.123 13.472 1.00 93.69 164 GLU A N 1
ATOM 1325 C CA . GLU A 1 164 ? 21.031 5.307 12.159 1.00 93.69 164 GLU A CA 1
ATOM 1326 C C . GLU A 1 164 ? 21.929 4.122 11.763 1.00 93.69 164 GLU A C 1
ATOM 1328 O O . GLU A 1 164 ? 21.914 3.685 10.611 1.00 93.69 164 GLU A O 1
ATOM 1333 N N . ASN A 1 165 ? 22.651 3.517 12.715 1.00 96.31 165 ASN A N 1
ATOM 1334 C CA . ASN A 1 165 ? 23.468 2.338 12.423 1.00 96.31 165 ASN A CA 1
ATOM 1335 C C . ASN A 1 165 ? 22.601 1.129 12.071 1.00 96.31 165 ASN A C 1
ATOM 1337 O O . ASN A 1 165 ? 22.994 0.302 11.244 1.00 96.31 165 ASN A O 1
ATOM 1341 N N . PHE A 1 166 ? 21.429 0.996 12.697 1.00 96.31 166 PHE A N 1
ATOM 1342 C CA . PHE A 1 166 ? 20.494 -0.063 12.349 1.00 96.31 166 PHE A CA 1
ATOM 1343 C C . PHE A 1 166 ? 19.942 0.154 10.939 1.00 96.31 166 PHE A C 1
ATOM 1345 O O . PHE A 1 166 ? 19.944 -0.797 10.161 1.00 96.31 166 PHE A O 1
ATOM 1352 N N . LEU A 1 167 ? 19.551 1.385 10.582 1.00 93.69 167 LEU A N 1
ATOM 1353 C CA . LEU A 1 167 ? 19.094 1.735 9.232 1.00 93.69 167 LEU A CA 1
ATOM 1354 C C . LEU A 1 167 ? 20.144 1.388 8.168 1.00 93.69 167 LEU A C 1
ATOM 1356 O O . LEU A 1 167 ? 19.833 0.665 7.222 1.00 93.69 167 LEU A O 1
ATOM 1360 N N . ILE A 1 168 ? 21.397 1.817 8.357 1.00 94.25 168 ILE A N 1
ATOM 1361 C CA . ILE A 1 168 ? 22.503 1.513 7.433 1.00 94.25 168 ILE A CA 1
ATOM 1362 C C . ILE A 1 168 ? 22.660 -0.004 7.261 1.00 94.25 168 ILE A C 1
ATOM 1364 O O . ILE A 1 168 ? 22.754 -0.510 6.142 1.00 94.25 168 ILE A O 1
ATOM 1368 N N . ASN A 1 169 ? 22.649 -0.755 8.365 1.00 94.81 169 ASN A N 1
ATOM 1369 C CA . ASN A 1 169 ? 22.769 -2.212 8.320 1.00 94.81 169 ASN A CA 1
ATOM 1370 C C . ASN A 1 169 ? 21.536 -2.894 7.708 1.00 94.81 169 ASN A C 1
ATOM 1372 O O . ASN A 1 169 ? 21.664 -3.955 7.094 1.00 94.81 169 ASN A O 1
ATOM 1376 N N . PHE A 1 170 ? 20.346 -2.320 7.878 1.00 95.25 170 PHE A N 1
ATOM 1377 C CA . PHE A 1 170 ? 19.105 -2.817 7.295 1.00 95.25 170 PHE A CA 1
ATOM 1378 C C . PHE A 1 170 ? 19.122 -2.667 5.770 1.00 95.25 170 PHE A C 1
ATOM 1380 O O . PHE A 1 170 ? 18.929 -3.657 5.065 1.00 95.25 170 PHE A O 1
ATOM 1387 N N . ILE A 1 171 ? 19.482 -1.484 5.266 1.00 94.88 171 ILE A N 1
ATOM 1388 C CA . ILE A 1 171 ? 19.679 -1.210 3.834 1.00 94.88 171 ILE A CA 1
ATOM 1389 C C . ILE A 1 171 ? 20.763 -2.130 3.254 1.00 94.88 171 ILE A C 1
ATOM 1391 O O . ILE A 1 171 ? 20.567 -2.773 2.220 1.00 94.88 171 ILE A O 1
ATOM 1395 N N . ALA A 1 172 ? 21.893 -2.285 3.952 1.00 94.00 172 ALA A N 1
ATOM 1396 C CA . ALA A 1 172 ? 22.985 -3.140 3.495 1.00 94.00 172 ALA A CA 1
ATOM 1397 C C . ALA A 1 172 ? 22.551 -4.603 3.271 1.00 94.00 172 ALA A C 1
ATOM 1399 O O . ALA A 1 172 ? 23.018 -5.231 2.316 1.00 94.00 172 ALA A O 1
ATOM 1400 N N . LYS A 1 173 ? 21.628 -5.137 4.089 1.00 91.94 173 LYS A N 1
ATOM 1401 C CA . LYS A 1 173 ? 21.061 -6.489 3.903 1.00 91.94 173 LYS A CA 1
ATOM 1402 C C . LYS A 1 173 ? 20.270 -6.617 2.599 1.00 91.94 173 LYS A C 1
ATOM 1404 O O . LYS A 1 173 ? 20.324 -7.672 1.973 1.00 91.94 173 LYS A O 1
ATOM 1409 N N . GLY A 1 174 ? 19.581 -5.558 2.177 1.00 94.69 174 GLY A N 1
ATOM 1410 C CA . GLY A 1 174 ? 18.839 -5.529 0.917 1.00 94.69 174 GLY A CA 1
ATOM 1411 C C . GLY A 1 174 ? 19.734 -5.446 -0.320 1.00 94.69 174 GLY A C 1
ATOM 1412 O O . GLY A 1 174 ? 19.371 -5.968 -1.369 1.00 94.69 174 GLY A O 1
ATOM 1413 N N . SER A 1 175 ? 20.937 -4.873 -0.204 1.00 93.81 175 SER A N 1
ATOM 1414 C CA . SER A 1 175 ? 21.802 -4.559 -1.356 1.00 93.81 175 SER A CA 1
ATOM 1415 C C . SER A 1 175 ? 22.186 -5.752 -2.242 1.00 93.81 175 SER A C 1
ATOM 1417 O O . SER A 1 175 ? 22.172 -5.648 -3.470 1.00 93.81 175 SER A O 1
ATOM 1419 N N . PHE A 1 176 ? 22.525 -6.905 -1.657 1.00 89.50 176 PHE A N 1
ATOM 1420 C CA . PHE A 1 176 ? 22.899 -8.085 -2.444 1.00 89.50 176 PHE A CA 1
ATOM 1421 C C . PHE A 1 176 ? 21.690 -8.670 -3.178 1.00 89.50 176 PHE A C 1
ATOM 1423 O O . PHE A 1 176 ? 21.789 -9.052 -4.343 1.00 89.50 176 PHE A O 1
ATOM 1430 N N . MET A 1 177 ? 20.539 -8.690 -2.508 1.00 92.62 177 MET A N 1
ATOM 1431 C CA . MET A 1 177 ? 19.284 -9.155 -3.087 1.00 92.62 177 MET A CA 1
ATOM 1432 C C . MET A 1 177 ? 18.807 -8.211 -4.189 1.00 92.62 177 MET A C 1
ATOM 1434 O O . MET A 1 177 ? 18.461 -8.688 -5.259 1.00 92.62 177 MET A O 1
ATOM 1438 N N . ALA A 1 178 ? 18.890 -6.895 -3.989 1.00 94.25 178 ALA A N 1
ATOM 1439 C CA . ALA A 1 178 ? 18.535 -5.900 -4.997 1.00 94.25 178 ALA A CA 1
ATOM 1440 C C . ALA A 1 178 ? 19.345 -6.084 -6.290 1.00 94.25 178 ALA A C 1
ATOM 1442 O O . ALA A 1 178 ? 18.783 -6.093 -7.384 1.00 94.25 178 ALA A O 1
ATOM 1443 N N . LYS A 1 179 ? 20.658 -6.330 -6.176 1.00 93.38 179 LYS A N 1
ATOM 1444 C CA . LYS A 1 179 ? 21.518 -6.627 -7.335 1.00 93.38 179 LYS A CA 1
ATOM 1445 C C . LYS A 1 179 ? 21.106 -7.909 -8.055 1.00 93.38 179 LYS A C 1
ATOM 1447 O O . LYS A 1 179 ? 21.095 -7.940 -9.281 1.00 93.38 179 LYS A O 1
ATOM 1452 N N . PHE A 1 180 ? 20.769 -8.953 -7.302 1.00 93.00 180 PHE A N 1
ATOM 1453 C CA . PHE A 1 180 ? 20.301 -10.216 -7.869 1.00 93.00 180 PHE A CA 1
ATOM 1454 C C . PHE A 1 180 ? 18.923 -10.087 -8.538 1.00 93.00 180 PHE A C 1
ATOM 1456 O O . PHE A 1 180 ? 18.706 -10.608 -9.629 1.00 93.00 180 PHE A O 1
ATOM 1463 N N . GLU A 1 181 ? 17.987 -9.359 -7.929 1.00 93.06 181 GLU A N 1
ATOM 1464 C CA . GLU A 1 181 ? 16.683 -9.090 -8.539 1.00 93.06 181 GLU A CA 1
ATOM 1465 C C . GLU A 1 181 ? 16.833 -8.245 -9.810 1.00 93.06 181 GLU A C 1
ATOM 1467 O O . GLU A 1 181 ? 16.213 -8.559 -10.822 1.00 93.06 181 GLU A O 1
ATOM 1472 N N . SER A 1 182 ? 17.722 -7.248 -9.805 1.00 93.00 182 SER A N 1
ATOM 1473 C CA . SER A 1 182 ? 18.028 -6.429 -10.982 1.00 93.00 182 SER A CA 1
ATOM 1474 C C . SER A 1 182 ? 18.578 -7.253 -12.154 1.00 93.00 182 SER A C 1
ATOM 1476 O O . SER A 1 182 ? 18.167 -7.022 -13.294 1.00 93.00 182 SER A O 1
ATOM 1478 N N . SER A 1 183 ? 19.436 -8.257 -11.909 1.00 94.56 183 SER A N 1
ATOM 1479 C CA . SER A 1 183 ? 19.910 -9.136 -12.990 1.00 94.56 183 SER A CA 1
ATOM 1480 C C . SER A 1 183 ? 18.779 -9.978 -13.578 1.00 94.56 183 SER A C 1
ATOM 1482 O O . SER A 1 183 ? 18.663 -10.063 -14.796 1.00 94.56 183 SER A O 1
ATOM 1484 N N . ILE A 1 184 ? 17.895 -10.524 -12.733 1.00 94.56 184 ILE A N 1
ATOM 1485 C CA . ILE A 1 184 ? 16.716 -11.270 -13.201 1.00 94.56 184 ILE A CA 1
ATOM 1486 C C . ILE A 1 184 ? 15.798 -10.368 -14.029 1.00 94.56 184 ILE A C 1
ATOM 1488 O O . ILE A 1 184 ? 15.343 -10.766 -15.095 1.00 94.56 184 ILE A O 1
ATOM 1492 N N . ILE A 1 185 ? 15.513 -9.156 -13.549 1.00 94.81 185 ILE A N 1
ATOM 1493 C CA . 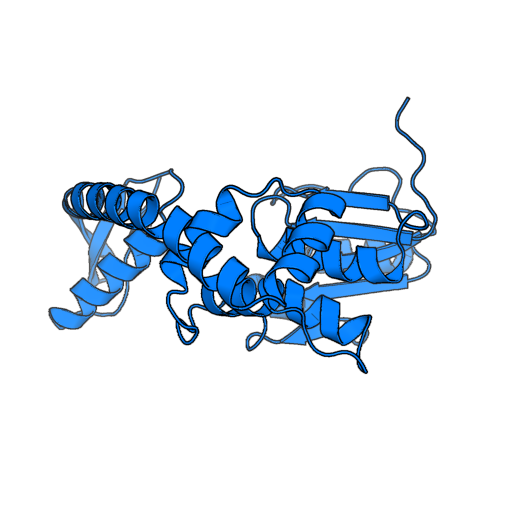ILE A 1 185 ? 14.638 -8.205 -14.245 1.00 94.81 185 ILE A CA 1
ATOM 1494 C C . ILE A 1 185 ? 15.226 -7.827 -15.608 1.00 94.81 185 ILE A C 1
ATOM 1496 O O . ILE A 1 185 ? 14.488 -7.774 -16.588 1.00 94.81 185 ILE A O 1
ATOM 1500 N N . THR A 1 186 ? 16.542 -7.620 -15.686 1.00 93.88 186 THR A N 1
ATOM 1501 C CA . THR A 1 186 ? 17.233 -7.316 -16.948 1.00 93.88 186 THR A CA 1
ATOM 1502 C C . THR A 1 186 ? 17.101 -8.472 -17.941 1.00 93.88 186 THR A C 1
ATOM 1504 O O . THR A 1 186 ? 16.700 -8.251 -19.078 1.00 93.88 186 THR A O 1
ATOM 1507 N N . GLU A 1 187 ? 17.353 -9.709 -17.503 1.00 94.69 187 GLU A N 1
ATOM 1508 C CA . GLU A 1 187 ? 17.190 -10.902 -18.347 1.00 94.69 187 GLU A CA 1
ATOM 1509 C C . GLU A 1 187 ? 15.737 -11.097 -18.805 1.00 94.69 187 GLU A C 1
ATOM 1511 O O . GLU A 1 187 ? 15.485 -11.481 -19.946 1.00 94.69 187 GLU A O 1
ATOM 1516 N N . LEU A 1 188 ? 14.762 -10.813 -17.935 1.00 95.56 188 LEU A N 1
ATOM 1517 C CA . LEU A 1 188 ? 13.346 -10.862 -18.294 1.00 95.56 188 LEU A CA 1
ATOM 1518 C C . LEU A 1 188 ? 12.989 -9.788 -19.325 1.00 95.56 188 LEU A C 1
ATOM 1520 O O . LEU A 1 188 ? 12.255 -10.085 -20.262 1.00 95.56 188 LEU A O 1
ATOM 1524 N N . ALA A 1 189 ? 13.505 -8.566 -19.185 1.00 94.56 189 ALA A N 1
ATOM 1525 C CA . ALA A 1 189 ? 13.221 -7.465 -20.104 1.00 94.56 189 ALA A CA 1
ATOM 1526 C C . ALA A 1 189 ? 13.679 -7.758 -21.546 1.00 94.56 189 ALA A C 1
ATOM 1528 O O . ALA A 1 189 ? 13.078 -7.246 -22.490 1.00 94.56 189 ALA A O 1
ATOM 1529 N N . ASP A 1 190 ? 14.675 -8.627 -21.737 1.00 94.19 190 ASP A N 1
ATOM 1530 C CA . ASP A 1 190 ? 15.124 -9.071 -23.063 1.00 94.19 190 ASP A CA 1
ATOM 1531 C C . ASP A 1 190 ? 14.119 -9.994 -23.777 1.00 94.19 190 ASP A C 1
ATOM 1533 O O . ASP A 1 190 ? 14.199 -10.171 -24.992 1.00 94.19 190 ASP A O 1
ATOM 1537 N N . LEU A 1 191 ? 13.129 -10.542 -23.060 1.00 95.50 191 LEU A N 1
ATOM 1538 C CA . LEU A 1 191 ? 12.041 -11.347 -23.634 1.00 95.50 191 LEU A CA 1
ATOM 1539 C C . LEU A 1 191 ? 10.941 -10.498 -24.292 1.00 95.50 191 LEU A C 1
ATOM 1541 O O . LEU A 1 191 ? 9.909 -11.033 -24.701 1.00 95.50 191 LEU A O 1
ATOM 1545 N N . LYS A 1 192 ? 11.133 -9.177 -24.365 1.00 96.56 192 LYS A N 1
ATOM 1546 C CA . LYS A 1 192 ? 10.194 -8.245 -24.987 1.00 96.56 192 LYS A CA 1
ATOM 1547 C C . LYS A 1 192 ? 10.025 -8.490 -26.488 1.00 96.56 192 LYS A C 1
ATOM 1549 O O . LYS A 1 192 ? 10.938 -8.910 -27.197 1.00 96.56 192 LYS A O 1
ATOM 1554 N N . GLU A 1 193 ? 8.865 -8.110 -26.994 1.00 97.00 193 GLU A N 1
ATOM 1555 C CA . GLU A 1 193 ? 8.505 -8.155 -28.407 1.00 97.00 193 GLU A CA 1
ATOM 1556 C C . GLU A 1 193 ? 7.903 -6.823 -28.868 1.00 97.00 193 GLU A C 1
ATOM 1558 O O . GLU A 1 193 ? 7.362 -6.052 -28.072 1.00 97.00 193 GLU A O 1
ATOM 1563 N N . ARG A 1 194 ? 8.007 -6.534 -30.170 1.00 96.81 194 ARG A N 1
ATOM 1564 C CA . ARG A 1 194 ? 7.327 -5.382 -30.775 1.00 96.81 194 ARG A CA 1
ATOM 1565 C C . ARG A 1 194 ? 5.891 -5.750 -31.113 1.00 96.81 194 ARG A C 1
ATOM 1567 O O . ARG A 1 194 ? 5.658 -6.724 -31.825 1.00 96.81 194 ARG A O 1
ATOM 1574 N N . VAL A 1 195 ? 4.949 -4.922 -30.671 1.00 96.62 195 VAL A N 1
ATOM 1575 C CA . VAL A 1 195 ? 3.525 -5.051 -30.995 1.00 96.62 195 VAL A CA 1
ATOM 1576 C C . VAL A 1 195 ? 2.972 -3.733 -31.528 1.00 96.62 195 VAL A C 1
ATOM 1578 O O . VAL A 1 195 ? 3.438 -2.657 -31.156 1.00 96.62 195 VAL A O 1
ATOM 1581 N N . LEU A 1 196 ? 1.958 -3.821 -32.389 1.00 96.50 196 LEU A N 1
ATOM 1582 C CA . LEU A 1 196 ? 1.172 -2.670 -32.823 1.00 96.50 196 LEU A CA 1
ATOM 1583 C C . LEU A 1 196 ? -0.066 -2.557 -31.927 1.00 96.50 196 LEU A C 1
ATOM 1585 O O . LEU A 1 196 ? -0.981 -3.373 -32.032 1.00 96.50 196 LEU A O 1
ATOM 1589 N N . PHE A 1 197 ? -0.101 -1.545 -31.065 1.00 94.75 197 PHE A N 1
ATOM 1590 C CA . PHE A 1 197 ? -1.203 -1.286 -30.141 1.00 94.75 197 PHE A CA 1
ATOM 1591 C C . PHE A 1 197 ? -1.784 0.103 -30.406 1.00 94.75 197 PHE A C 1
ATOM 1593 O O . PHE A 1 197 ? -1.061 1.093 -30.385 1.00 94.75 197 PHE A O 1
ATOM 1600 N N . GLU A 1 198 ? -3.077 0.172 -30.733 1.00 93.56 198 GLU A N 1
ATOM 1601 C CA . GLU A 1 198 ? -3.777 1.424 -31.084 1.00 93.56 198 GLU A CA 1
ATOM 1602 C C . GLU A 1 198 ? -3.039 2.295 -32.127 1.00 93.56 198 GLU A C 1
ATOM 1604 O O . GLU A 1 198 ? -3.060 3.524 -32.091 1.00 93.56 198 GLU A O 1
ATOM 1609 N N . GLY A 1 199 ? -2.371 1.648 -33.090 1.00 93.44 199 GLY A N 1
ATOM 1610 C CA . GLY A 1 199 ? -1.614 2.328 -34.147 1.00 93.44 199 GLY A CA 1
ATOM 1611 C C . GLY A 1 199 ? -0.222 2.819 -33.733 1.00 93.44 199 GLY A C 1
ATOM 1612 O O . GLY A 1 199 ? 0.427 3.494 -34.528 1.00 93.44 199 GLY A O 1
ATOM 1613 N N . GLN A 1 200 ? 0.246 2.477 -32.531 1.00 93.19 200 GLN A N 1
ATOM 1614 C CA . GLN A 1 200 ? 1.592 2.759 -32.033 1.00 93.19 200 GLN A CA 1
ATOM 1615 C C . GLN A 1 200 ? 2.404 1.463 -31.950 1.00 93.19 200 GLN A C 1
ATOM 1617 O O . GLN A 1 200 ? 1.918 0.452 -31.443 1.00 93.19 200 GLN A O 1
ATOM 1622 N N . GLU A 1 201 ? 3.645 1.481 -32.436 1.00 95.81 201 GLU A N 1
ATOM 1623 C CA . GLU A 1 201 ? 4.582 0.384 -32.188 1.00 95.81 201 GLU A CA 1
ATOM 1624 C C . GLU A 1 201 ? 5.179 0.531 -30.788 1.00 95.81 201 GLU A C 1
ATOM 1626 O O . GLU A 1 201 ? 5.853 1.516 -30.489 1.00 95.81 201 GLU A O 1
ATOM 1631 N N . VAL A 1 202 ? 4.943 -0.456 -29.927 1.00 97.38 202 VAL A N 1
ATOM 1632 C CA . VAL A 1 202 ? 5.398 -0.450 -28.532 1.00 97.38 202 VAL A CA 1
ATOM 1633 C C . VAL A 1 202 ? 6.042 -1.780 -28.168 1.00 97.38 202 VAL A C 1
ATOM 1635 O O . VAL A 1 202 ? 5.777 -2.818 -28.776 1.00 97.38 202 VAL A O 1
ATOM 1638 N N . TRP A 1 203 ? 6.933 -1.740 -27.187 1.00 97.94 203 TRP A N 1
ATOM 1639 C CA . TRP A 1 203 ? 7.427 -2.938 -26.521 1.00 97.94 203 TRP A CA 1
ATOM 1640 C C . TRP A 1 203 ? 6.364 -3.559 -25.609 1.00 97.94 203 TRP A C 1
ATOM 1642 O O . TRP A 1 203 ? 5.748 -2.869 -24.791 1.00 97.94 203 TRP A O 1
ATOM 1652 N N . ALA A 1 204 ? 6.209 -4.875 -25.720 1.00 97.44 204 ALA A N 1
ATOM 1653 C CA . ALA A 1 204 ? 5.371 -5.693 -24.857 1.00 97.44 204 ALA A CA 1
ATOM 1654 C C . ALA A 1 204 ? 6.143 -6.901 -24.317 1.00 97.44 204 ALA A C 1
ATOM 1656 O O . ALA A 1 204 ? 7.125 -7.330 -24.918 1.00 97.44 204 ALA A O 1
ATOM 1657 N N . ILE A 1 205 ? 5.690 -7.472 -23.204 1.00 97.38 205 ILE A N 1
ATOM 1658 C CA . ILE A 1 205 ? 6.239 -8.704 -22.632 1.00 97.38 205 ILE A CA 1
ATOM 1659 C C . ILE A 1 205 ? 5.126 -9.581 -22.052 1.00 97.38 205 ILE A C 1
ATOM 1661 O O . ILE A 1 205 ? 4.231 -9.094 -21.357 1.00 97.38 205 ILE A O 1
ATOM 1665 N N . ASN A 1 206 ? 5.211 -10.889 -22.307 1.00 96.56 206 ASN A N 1
ATOM 1666 C CA . ASN A 1 206 ? 4.376 -11.890 -21.649 1.00 96.56 206 ASN A CA 1
ATOM 1667 C C . ASN A 1 206 ? 4.986 -12.265 -20.291 1.00 96.56 206 ASN A C 1
ATOM 1669 O O . ASN A 1 206 ? 5.979 -12.996 -20.232 1.00 96.56 206 ASN A O 1
ATOM 1673 N N . TYR A 1 207 ? 4.423 -11.758 -19.196 1.00 95.06 207 TYR A N 1
ATOM 1674 C CA . TYR A 1 207 ? 4.921 -12.020 -17.854 1.00 95.06 207 TYR A CA 1
ATOM 1675 C C . TYR A 1 207 ? 3.821 -11.924 -16.786 1.00 95.06 207 TYR A C 1
ATOM 1677 O O . TYR A 1 207 ? 3.203 -10.882 -16.569 1.00 95.06 207 TYR A O 1
ATOM 1685 N N . SER A 1 208 ? 3.630 -13.011 -16.033 1.00 89.50 208 SER A N 1
ATOM 1686 C CA . SER A 1 208 ? 2.599 -13.116 -14.993 1.00 89.50 208 SER A CA 1
ATOM 1687 C C . SER A 1 208 ? 3.121 -13.001 -13.550 1.00 89.50 208 SER A C 1
ATOM 1689 O O . SER A 1 208 ? 2.311 -13.035 -12.623 1.00 89.50 208 SER A O 1
ATOM 1691 N N . GLY A 1 209 ? 4.433 -12.834 -13.347 1.00 89.44 209 GLY A N 1
ATOM 1692 C CA . GLY A 1 209 ? 5.073 -12.838 -12.023 1.00 89.44 209 GLY A CA 1
ATOM 1693 C C . GLY A 1 209 ? 5.077 -11.490 -11.286 1.00 89.44 209 GLY A C 1
ATOM 1694 O O . GLY A 1 209 ? 4.301 -10.591 -11.592 1.00 89.44 209 GLY A O 1
ATOM 1695 N N . ARG A 1 210 ? 5.976 -11.336 -10.303 1.00 87.81 210 ARG A N 1
ATOM 1696 C CA . ARG A 1 210 ? 6.003 -10.190 -9.366 1.00 87.81 210 ARG A CA 1
ATOM 1697 C C . ARG A 1 210 ? 6.588 -8.884 -9.919 1.00 87.81 210 ARG A C 1
ATOM 1699 O O . ARG A 1 210 ? 6.339 -7.825 -9.368 1.00 87.81 210 ARG A O 1
ATOM 1706 N N . TYR A 1 211 ? 7.346 -8.941 -11.010 1.00 92.69 211 TYR A N 1
ATOM 1707 C CA . TYR A 1 211 ? 8.028 -7.780 -11.601 1.00 92.69 211 TYR A CA 1
ATOM 1708 C C . TYR A 1 211 ? 7.232 -7.027 -12.677 1.00 92.69 211 TYR A C 1
ATOM 1710 O O . TYR A 1 211 ? 7.823 -6.263 -13.435 1.00 92.69 211 TYR A O 1
ATOM 1718 N N . LYS A 1 212 ? 5.908 -7.222 -12.775 1.00 93.25 212 LYS A N 1
ATOM 1719 C CA . LYS A 1 212 ? 5.081 -6.605 -13.833 1.00 93.25 212 LYS A CA 1
ATOM 1720 C C . LYS A 1 212 ? 5.243 -5.090 -13.898 1.00 93.25 212 LYS A C 1
ATOM 1722 O O . LYS A 1 212 ? 5.503 -4.568 -14.972 1.00 93.25 212 LYS A O 1
ATOM 1727 N N . SER A 1 213 ? 5.133 -4.397 -12.766 1.00 91.19 213 SER A N 1
ATOM 1728 C CA . SER A 1 213 ? 5.207 -2.931 -12.741 1.00 91.19 213 SER A CA 1
ATOM 1729 C C . SER A 1 213 ? 6.586 -2.421 -13.168 1.00 91.19 213 SER A C 1
ATOM 1731 O O . SER A 1 213 ? 6.673 -1.501 -13.974 1.00 91.19 213 SER A O 1
ATOM 1733 N N . ILE A 1 214 ? 7.662 -3.072 -12.708 1.00 93.75 214 ILE A N 1
ATOM 1734 C CA . ILE A 1 214 ? 9.039 -2.708 -13.079 1.00 93.75 214 ILE A CA 1
ATOM 1735 C C . ILE A 1 214 ? 9.286 -2.954 -14.569 1.00 93.75 214 ILE A C 1
ATOM 1737 O O . ILE A 1 214 ? 9.771 -2.062 -15.259 1.00 93.75 214 ILE A O 1
ATOM 1741 N N . LEU A 1 215 ? 8.904 -4.127 -15.082 1.00 96.44 215 LEU A N 1
ATOM 1742 C CA . LEU A 1 215 ? 9.036 -4.449 -16.503 1.00 96.44 215 LEU A CA 1
ATOM 1743 C C . LEU A 1 215 ? 8.217 -3.477 -17.360 1.00 96.44 215 LEU A C 1
ATOM 1745 O O . LEU A 1 215 ? 8.742 -2.926 -18.319 1.00 96.44 215 LEU A O 1
ATOM 1749 N N . GLY A 1 216 ? 6.967 -3.198 -16.987 1.00 95.94 216 GLY A N 1
ATOM 1750 C CA . GLY A 1 216 ? 6.121 -2.229 -17.683 1.00 95.94 216 GLY A CA 1
ATOM 1751 C C . GLY A 1 216 ? 6.757 -0.840 -17.754 1.00 95.94 216 GLY A C 1
ATOM 1752 O O . GLY A 1 216 ? 6.808 -0.256 -18.836 1.00 95.94 216 GLY A O 1
ATOM 1753 N N . ASN A 1 217 ? 7.308 -0.347 -16.639 1.00 95.00 217 ASN A N 1
ATOM 1754 C CA . ASN A 1 217 ? 8.008 0.936 -16.600 1.00 95.00 217 ASN A CA 1
ATOM 1755 C C . ASN A 1 217 ? 9.265 0.937 -17.487 1.00 95.00 217 ASN A C 1
ATOM 1757 O O . ASN A 1 217 ? 9.431 1.839 -18.301 1.00 95.00 217 ASN A O 1
ATOM 1761 N N . MET A 1 218 ? 10.107 -0.101 -17.410 1.00 95.75 218 MET A N 1
ATOM 1762 C CA . MET A 1 218 ? 11.306 -0.215 -18.255 1.00 95.75 218 MET A CA 1
ATOM 1763 C C . MET A 1 218 ? 10.964 -0.183 -19.750 1.00 95.75 218 MET A C 1
ATOM 1765 O O . MET A 1 218 ? 11.617 0.509 -20.531 1.00 95.75 218 MET A O 1
ATOM 1769 N N . LEU A 1 219 ? 9.916 -0.903 -20.160 1.00 96.75 219 LEU A N 1
ATOM 1770 C CA . LEU A 1 219 ? 9.463 -0.906 -21.551 1.00 96.75 219 LEU A CA 1
ATOM 1771 C C . LEU A 1 219 ? 8.906 0.466 -21.968 1.00 96.75 219 LEU A C 1
ATOM 1773 O O . LEU A 1 219 ? 9.144 0.897 -23.098 1.00 96.75 219 LEU A O 1
ATOM 1777 N N . ALA A 1 220 ? 8.196 1.160 -21.073 1.00 96.56 220 ALA A N 1
ATOM 1778 C CA . ALA A 1 220 ? 7.696 2.512 -21.310 1.00 96.56 220 ALA A CA 1
ATOM 1779 C C . ALA A 1 220 ? 8.839 3.521 -21.505 1.00 96.56 220 ALA 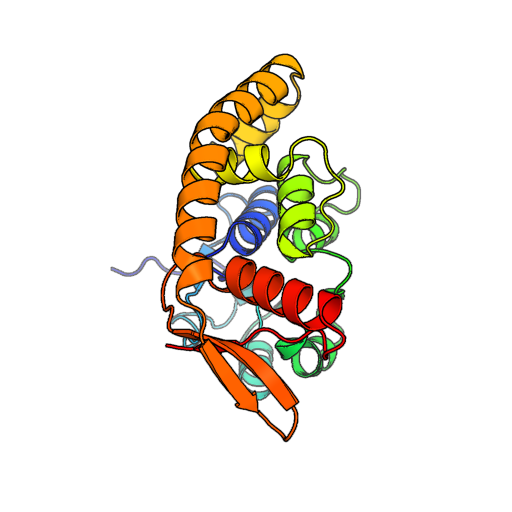A C 1
ATOM 1781 O O . ALA A 1 220 ? 8.823 4.285 -22.473 1.00 96.56 220 ALA A O 1
ATOM 1782 N N . GLU A 1 221 ? 9.849 3.487 -20.634 1.00 96.25 221 GLU A N 1
ATOM 1783 C CA . GLU A 1 221 ? 11.050 4.321 -20.731 1.00 96.25 221 GLU A CA 1
ATOM 1784 C C . GLU A 1 221 ? 11.811 4.065 -22.033 1.00 96.25 221 GLU A C 1
ATOM 1786 O O . GLU A 1 221 ? 12.220 5.008 -22.710 1.00 96.25 221 GLU A O 1
ATOM 1791 N N . GLU A 1 222 ? 11.960 2.802 -22.435 1.00 95.94 222 GLU A N 1
ATOM 1792 C CA . GLU A 1 222 ? 12.651 2.454 -23.674 1.00 95.94 222 GLU A CA 1
ATOM 1793 C C . GLU A 1 222 ? 11.890 2.916 -24.925 1.00 95.94 222 GLU A C 1
ATOM 1795 O O . GLU A 1 222 ? 12.494 3.435 -25.872 1.00 95.94 222 GLU A O 1
ATOM 1800 N N . ASN A 1 223 ? 10.561 2.769 -24.945 1.00 96.19 223 ASN A N 1
ATOM 1801 C CA . ASN A 1 223 ? 9.750 3.305 -26.039 1.00 96.19 223 ASN A CA 1
ATOM 1802 C C . ASN A 1 223 ? 9.890 4.825 -26.126 1.00 96.19 223 ASN A C 1
ATOM 1804 O O . ASN A 1 223 ? 10.118 5.351 -27.215 1.00 96.19 223 ASN A O 1
ATOM 1808 N N . PHE A 1 224 ? 9.855 5.525 -24.992 1.00 96.25 224 PHE A N 1
ATOM 1809 C CA . PHE A 1 224 ? 10.056 6.971 -24.957 1.00 96.25 224 PHE A CA 1
ATOM 1810 C C . PHE A 1 224 ? 11.458 7.382 -25.433 1.00 96.25 224 PHE A C 1
ATOM 1812 O O . PHE A 1 224 ? 11.597 8.266 -26.281 1.00 96.25 224 PHE A O 1
ATOM 1819 N N . ALA A 1 225 ? 12.505 6.696 -24.966 1.00 95.62 225 ALA A N 1
ATOM 1820 C CA . ALA A 1 225 ? 13.892 6.955 -25.353 1.00 95.62 225 ALA A CA 1
ATOM 1821 C C . ALA A 1 225 ? 14.153 6.736 -26.855 1.00 95.62 225 ALA A C 1
ATOM 1823 O O . ALA A 1 225 ? 15.060 7.344 -27.424 1.00 95.62 225 ALA A O 1
ATOM 1824 N N . THR A 1 226 ? 13.348 5.895 -27.510 1.00 92.50 226 THR A N 1
ATOM 1825 C CA . THR A 1 226 ? 13.421 5.624 -28.955 1.00 92.50 226 THR A CA 1
ATOM 1826 C C . THR A 1 226 ? 12.465 6.483 -29.794 1.00 92.50 226 THR A C 1
ATOM 1828 O O . THR A 1 226 ? 12.365 6.285 -31.004 1.00 92.50 226 THR A O 1
ATOM 1831 N N . GLY A 1 227 ? 11.815 7.484 -29.187 1.00 92.00 227 GLY A N 1
ATOM 1832 C CA . GLY A 1 227 ? 10.943 8.452 -29.864 1.00 92.00 227 GLY A 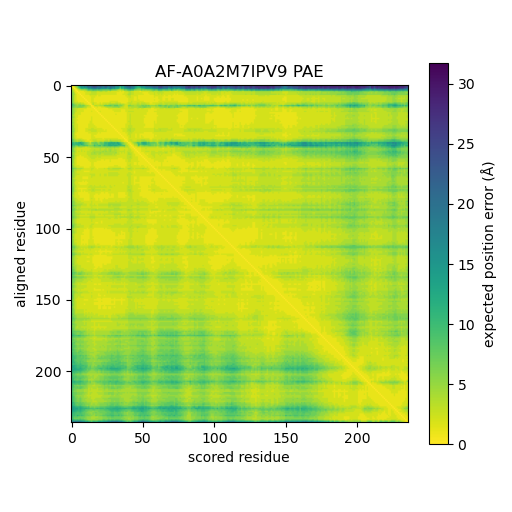CA 1
ATOM 1833 C C . GLY A 1 227 ? 9.473 8.035 -29.971 1.00 92.00 227 GLY A C 1
ATOM 1834 O O . GLY A 1 227 ? 8.702 8.716 -30.647 1.00 92.00 227 GLY A O 1
ATOM 1835 N N . GLY A 1 228 ? 9.084 6.933 -29.328 1.00 92.44 228 GLY A N 1
ATOM 1836 C CA . GLY A 1 228 ? 7.700 6.492 -29.190 1.00 92.44 228 GLY A CA 1
ATOM 1837 C C . GLY A 1 228 ? 6.993 7.100 -27.976 1.00 92.44 228 GLY A C 1
ATOM 1838 O O . GLY A 1 228 ? 7.511 7.974 -27.279 1.00 92.44 228 GLY A O 1
ATOM 1839 N N . ILE A 1 229 ? 5.779 6.619 -27.71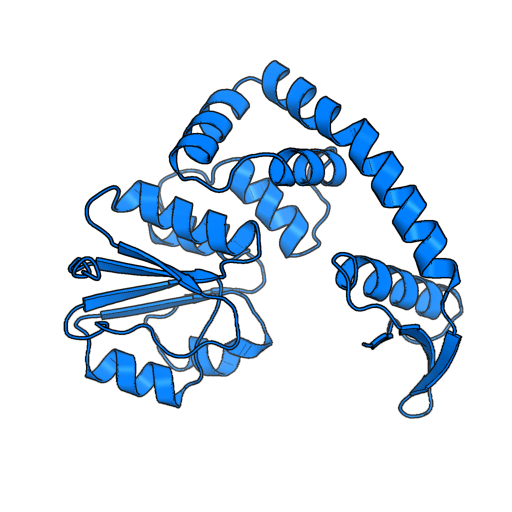2 1.00 94.31 229 ILE A N 1
ATOM 1840 C CA . ILE A 1 229 ? 5.028 6.970 -26.502 1.00 94.31 229 ILE A CA 1
ATOM 1841 C C . ILE A 1 229 ? 5.594 6.240 -25.274 1.00 94.31 229 ILE A C 1
ATOM 1843 O O . ILE A 1 229 ? 6.089 5.120 -25.388 1.00 94.31 229 ILE A O 1
ATOM 1847 N N . ALA A 1 230 ? 5.482 6.850 -24.091 1.00 95.75 230 ALA A N 1
ATOM 1848 C CA . ALA A 1 230 ? 5.880 6.241 -22.820 1.00 95.75 230 ALA A CA 1
ATOM 1849 C C . ALA A 1 230 ? 4.847 5.194 -22.358 1.00 95.75 230 ALA A C 1
ATOM 1851 O O . ALA A 1 230 ? 4.115 5.398 -21.393 1.00 95.75 230 ALA A O 1
ATOM 1852 N N . LEU A 1 231 ? 4.751 4.089 -23.097 1.00 95.56 231 LEU A N 1
ATOM 1853 C CA . LEU A 1 231 ? 3.847 2.974 -22.823 1.00 95.56 231 LEU A CA 1
ATOM 1854 C C . LEU A 1 231 ? 4.615 1.661 -22.917 1.00 95.56 231 LEU A C 1
ATOM 1856 O O . LEU A 1 231 ? 5.235 1.394 -23.939 1.00 95.56 231 LEU A O 1
ATOM 1860 N N . GLY A 1 232 ? 4.543 0.835 -21.881 1.00 96.06 232 GLY A N 1
ATOM 1861 C CA . GLY A 1 232 ? 5.035 -0.538 -21.880 1.00 96.06 232 GLY A CA 1
ATOM 1862 C C . GLY A 1 232 ? 3.887 -1.488 -21.576 1.00 96.06 232 GLY A C 1
ATOM 1863 O O . GLY A 1 232 ? 3.094 -1.222 -20.673 1.00 96.06 232 GLY A O 1
ATOM 1864 N N . ILE A 1 233 ? 3.769 -2.579 -22.332 1.00 96.69 233 ILE A N 1
ATOM 1865 C CA . ILE A 1 233 ? 2.673 -3.540 -22.153 1.00 96.69 233 ILE A CA 1
ATOM 1866 C C . ILE A 1 233 ? 3.202 -4.790 -21.458 1.00 96.69 233 ILE A C 1
ATOM 1868 O O . ILE A 1 233 ? 4.089 -5.466 -21.970 1.00 96.69 233 ILE A O 1
ATOM 1872 N N . VAL A 1 234 ? 2.614 -5.136 -20.316 1.00 96.88 234 VAL A N 1
ATOM 1873 C CA . VAL A 1 234 ? 2.828 -6.433 -19.669 1.00 96.88 234 VAL A CA 1
ATOM 1874 C C . VAL A 1 234 ? 1.520 -7.201 -19.714 1.00 96.88 234 VAL A C 1
ATOM 1876 O O . VAL A 1 234 ? 0.510 -6.735 -19.189 1.00 96.88 234 VAL A O 1
ATOM 1879 N N . TYR A 1 235 ? 1.531 -8.361 -20.357 1.00 94.56 235 TYR A N 1
ATOM 1880 C CA . TYR A 1 235 ? 0.359 -9.218 -20.502 1.00 94.56 235 TYR A CA 1
ATOM 1881 C C . TYR A 1 235 ? 0.650 -10.620 -19.958 1.00 94.56 235 TYR A C 1
ATOM 1883 O O . TYR A 1 235 ? 1.805 -10.969 -19.725 1.00 94.56 235 TYR A O 1
ATOM 1891 N N . ALA A 1 236 ? -0.395 -11.399 -19.691 1.00 88.06 236 ALA A N 1
ATOM 1892 C CA . ALA A 1 236 ? -0.308 -12.756 -19.155 1.00 88.06 236 ALA A CA 1
ATOM 1893 C C . ALA A 1 236 ? -1.397 -13.640 -19.765 1.00 88.06 236 ALA A C 1
ATOM 1895 O O . ALA A 1 236 ? -2.484 -13.091 -20.059 1.00 88.06 236 ALA A O 1
#

Organism: NCBI:txid1974599

InterPro domains:
  IPR038763 DHH phosphoesterase superfamily [SSF64182] (6-123)